Protein AF-A0A4R9AFK0-F1 (afdb_monomer_lite)

Organism: NCBI:txid1259198

pLDDT: mean 75.79, std 21.69, range [31.47, 98.5]

Sequence (244 aa):
MTPDTAAAILNISTSSPRTEIDKAFRLRSRMSHPDRFAGAPAADIRAATAEFVRVTEARNVLHSHLLAPEPRPPQPQPMSFEDFVRVRDAQAWSVNPRTTPQARADSTPPESGISGGWVALILIIIVLIVVGVGVSQSTTTEQDNAGNATSNVDIYDSVLQEDLDEAATARLCSAENGCWSWTLTSETDCQAAEVTVEFSETLDGDPVSSHSQVVTLVADLPVEFVDPGNGESAEWAAITAIVC

Structure (mmCIF, N/CA/C/O backbone):
data_AF-A0A4R9AFK0-F1
#
_entry.id   AF-A0A4R9AFK0-F1
#
loop_
_atom_site.group_PDB
_atom_site.id
_atom_site.type_symbol
_atom_site.label_atom_id
_atom_site.label_alt_id
_atom_site.label_comp_id
_atom_site.label_asym_id
_atom_site.label_entity_id
_atom_site.label_seq_id
_atom_site.pdbx_PDB_ins_code
_atom_site.Cartn_x
_atom_site.Cartn_y
_atom_site.Cartn_z
_atom_site.occupancy
_atom_site.B_iso_or_equiv
_atom_site.auth_seq_id
_atom_site.auth_comp_id
_atom_site.auth_asym_id
_atom_site.auth_atom_id
_atom_site.pdbx_PDB_model_num
ATOM 1 N N . MET A 1 1 ? 4.897 -17.746 8.627 1.00 96.44 1 MET A N 1
ATOM 2 C CA . MET A 1 1 ? 5.862 -17.106 9.552 1.00 96.44 1 MET A CA 1
ATOM 3 C C . MET A 1 1 ? 5.155 -16.812 10.877 1.00 96.44 1 MET A C 1
ATOM 5 O O . MET A 1 1 ? 3.993 -16.436 10.823 1.00 96.44 1 MET A O 1
ATOM 9 N N . THR A 1 2 ? 5.783 -17.035 12.041 1.00 97.56 2 THR A N 1
ATOM 10 C CA . THR A 1 2 ? 5.188 -16.718 13.367 1.00 97.56 2 THR A CA 1
ATOM 11 C C . THR A 1 2 ? 5.500 -15.275 13.795 1.00 97.56 2 THR A C 1
ATOM 13 O O . THR A 1 2 ? 6.480 -14.727 13.283 1.00 97.56 2 THR A O 1
ATOM 16 N N . PRO A 1 3 ? 4.749 -14.664 14.739 1.00 97.75 3 PRO A N 1
ATOM 17 C CA . PRO A 1 3 ? 5.051 -13.320 15.244 1.00 97.75 3 PRO A CA 1
ATOM 18 C C . PRO A 1 3 ? 6.474 -13.181 15.797 1.00 97.75 3 PRO A C 1
ATOM 20 O O . PRO A 1 3 ? 7.166 -12.241 15.427 1.00 97.75 3 PRO A O 1
ATOM 23 N N . ASP A 1 4 ? 6.959 -14.148 16.584 1.00 98.12 4 ASP A N 1
ATOM 24 C CA . ASP A 1 4 ? 8.336 -14.125 17.110 1.00 98.12 4 ASP A CA 1
ATOM 25 C C . ASP A 1 4 ? 9.385 -14.138 15.990 1.00 98.12 4 ASP A C 1
ATOM 27 O O . ASP A 1 4 ? 10.368 -13.397 16.023 1.00 98.12 4 ASP A O 1
ATOM 31 N N . THR A 1 5 ? 9.153 -14.949 14.952 1.00 98.50 5 THR A N 1
ATOM 32 C CA . THR A 1 5 ? 10.044 -15.007 13.784 1.00 98.50 5 THR A CA 1
ATOM 33 C C . THR A 1 5 ? 10.019 -13.685 13.017 1.00 98.50 5 THR A C 1
ATOM 35 O O . THR A 1 5 ? 11.067 -13.189 12.609 1.00 98.50 5 THR A O 1
ATOM 38 N N . ALA A 1 6 ? 8.836 -13.094 12.841 1.00 98.38 6 ALA A N 1
ATOM 39 C CA . ALA A 1 6 ? 8.6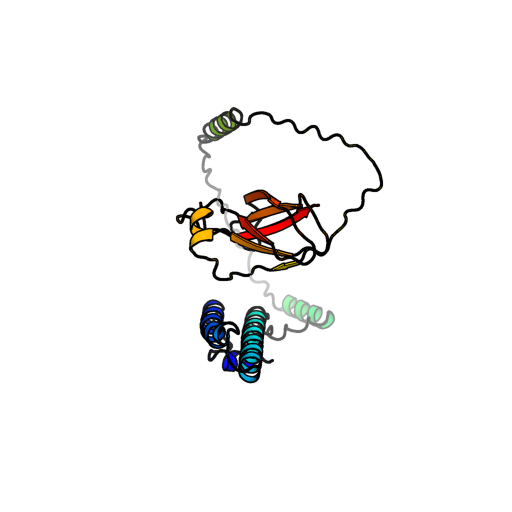66 -11.805 12.181 1.00 98.38 6 ALA A CA 1
ATOM 40 C C . ALA A 1 6 ? 9.350 -10.664 12.956 1.00 98.38 6 ALA A C 1
ATOM 42 O O . ALA A 1 6 ? 10.060 -9.852 12.363 1.00 98.38 6 ALA A O 1
ATOM 43 N N . ALA A 1 7 ? 9.214 -10.645 14.283 1.00 98.25 7 ALA A N 1
ATOM 44 C CA . ALA A 1 7 ? 9.871 -9.682 15.161 1.00 98.25 7 ALA A CA 1
ATOM 45 C C . ALA A 1 7 ? 11.402 -9.800 15.091 1.00 98.25 7 ALA A C 1
ATOM 47 O O . ALA A 1 7 ? 12.091 -8.790 14.950 1.00 98.25 7 ALA A O 1
ATOM 48 N N . ALA A 1 8 ? 11.943 -11.024 15.055 1.00 98.38 8 ALA A N 1
ATOM 49 C CA . ALA A 1 8 ? 13.371 -11.254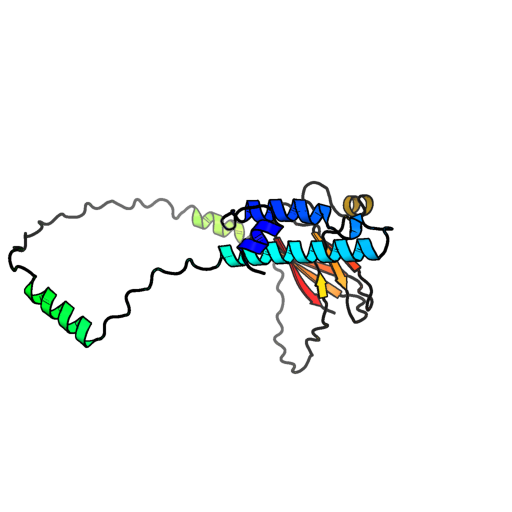 14.828 1.00 98.38 8 ALA A CA 1
ATOM 50 C C . ALA A 1 8 ? 13.834 -10.773 13.435 1.00 98.38 8 ALA A C 1
ATOM 52 O O . ALA A 1 8 ? 14.911 -10.186 13.307 1.00 98.38 8 ALA A O 1
ATOM 53 N N . ILE A 1 9 ? 13.011 -10.954 12.393 1.00 98.38 9 ILE A N 1
ATOM 54 C CA . ILE A 1 9 ? 13.268 -10.427 11.040 1.00 98.38 9 ILE A CA 1
ATOM 55 C C . ILE A 1 9 ? 13.202 -8.899 10.998 1.00 98.38 9 ILE A C 1
ATOM 57 O O . ILE A 1 9 ? 13.853 -8.312 10.151 1.00 98.38 9 ILE A O 1
ATOM 61 N N . LEU A 1 10 ? 12.484 -8.208 11.877 1.00 98.00 10 LEU A N 1
ATOM 62 C CA . LEU A 1 10 ? 12.524 -6.739 11.929 1.00 98.00 10 LEU A CA 1
ATOM 63 C C . LEU A 1 10 ? 13.450 -6.193 13.026 1.00 98.00 10 LEU A C 1
ATOM 65 O O . LEU A 1 10 ? 13.697 -4.992 13.060 1.00 98.00 10 LEU A O 1
ATOM 69 N N . ASN A 1 11 ? 14.040 -7.072 13.842 1.00 98.12 11 ASN A N 1
ATOM 70 C CA . ASN A 1 11 ? 14.862 -6.740 15.007 1.00 98.12 11 ASN A CA 1
ATOM 71 C C . ASN A 1 11 ? 14.137 -5.813 16.004 1.00 98.12 11 ASN A C 1
ATOM 73 O O . ASN A 1 11 ? 14.685 -4.802 16.441 1.00 98.12 11 ASN A O 1
ATOM 77 N N . ILE A 1 12 ? 12.892 -6.165 16.331 1.00 98.25 12 ILE A N 1
ATOM 78 C CA . ILE A 1 12 ? 12.011 -5.449 17.270 1.00 98.25 12 ILE A CA 1
ATOM 79 C C . ILE A 1 12 ? 11.294 -6.438 18.204 1.00 98.25 12 ILE A C 1
ATOM 81 O O . ILE A 1 12 ? 11.478 -7.649 18.081 1.00 98.25 12 ILE A O 1
ATOM 85 N N . SER A 1 13 ? 10.481 -5.938 19.140 1.00 97.88 13 SER A N 1
ATOM 86 C CA . SER A 1 13 ? 9.624 -6.777 19.992 1.00 97.88 13 SER A CA 1
ATOM 87 C C . SER A 1 13 ? 8.359 -7.220 19.244 1.00 97.88 13 SER A C 1
ATOM 89 O O . SER A 1 13 ? 7.838 -6.483 18.408 1.00 97.88 13 SER A O 1
ATOM 91 N N . THR A 1 14 ? 7.797 -8.384 19.587 1.00 97.19 14 THR A N 1
ATOM 92 C CA . THR A 1 14 ? 6.461 -8.808 19.110 1.00 97.19 14 THR A CA 1
ATOM 93 C C . THR A 1 14 ? 5.341 -7.891 19.592 1.00 97.19 14 THR A C 1
ATOM 95 O O . THR A 1 14 ? 4.309 -7.786 18.937 1.00 97.19 14 THR A O 1
ATOM 98 N N . SER A 1 15 ? 5.565 -7.199 20.711 1.00 95.44 15 SER A N 1
ATOM 99 C CA . SER A 1 15 ? 4.650 -6.222 21.303 1.00 95.44 15 SER A CA 1
ATOM 100 C C . SER A 1 15 ? 4.948 -4.774 20.888 1.00 95.44 15 SER A C 1
ATOM 102 O O . SER A 1 15 ? 4.428 -3.847 21.510 1.00 95.44 15 SER A O 1
ATOM 104 N N . SER A 1 16 ? 5.848 -4.553 19.923 1.00 97.12 16 SER A N 1
ATOM 105 C CA . SER A 1 16 ? 6.181 -3.204 19.453 1.00 97.12 16 SER A CA 1
ATOM 106 C C . SER A 1 16 ? 4.958 -2.531 18.811 1.00 97.12 16 SER A C 1
ATOM 108 O O . SER A 1 16 ? 4.193 -3.192 18.104 1.00 97.12 16 SER A O 1
ATOM 110 N N . PRO A 1 17 ? 4.751 -1.217 19.021 1.00 96.38 17 PRO A N 1
ATOM 111 C CA . PRO A 1 17 ? 3.640 -0.500 18.409 1.00 96.38 17 PRO A CA 1
ATOM 112 C C . PRO A 1 17 ? 3.780 -0.456 16.882 1.00 96.38 17 PRO A C 1
ATOM 114 O O . PRO A 1 17 ? 4.885 -0.498 16.338 1.00 96.38 17 PRO A O 1
ATOM 117 N N . ARG A 1 18 ? 2.650 -0.278 16.185 1.00 95.56 18 ARG A N 1
ATOM 118 C CA . ARG A 1 18 ? 2.581 -0.204 14.712 1.00 95.56 18 ARG A CA 1
ATOM 119 C C . ARG A 1 18 ? 3.592 0.775 14.106 1.00 95.56 18 ARG A C 1
ATOM 121 O O . ARG A 1 18 ? 4.269 0.442 13.143 1.00 95.56 18 ARG A O 1
ATOM 128 N N . THR A 1 19 ? 3.765 1.945 14.717 1.00 94.94 19 THR A N 1
ATOM 129 C CA . THR A 1 19 ? 4.721 2.964 14.255 1.00 94.94 19 THR A CA 1
ATOM 130 C C . THR A 1 19 ? 6.180 2.495 14.306 1.00 94.94 19 THR A C 1
ATOM 132 O O . THR A 1 19 ? 6.973 2.858 13.436 1.00 94.94 19 THR A O 1
ATOM 135 N N . GLU A 1 20 ? 6.551 1.675 15.293 1.00 96.44 20 GLU A N 1
ATOM 136 C CA . GLU A 1 20 ? 7.890 1.087 15.392 1.00 96.44 20 GLU A CA 1
ATOM 137 C C . GLU A 1 20 ? 8.083 -0.031 14.359 1.00 96.44 20 GLU A C 1
ATOM 139 O O . GLU A 1 20 ? 9.134 -0.082 13.716 1.00 96.44 20 GLU A O 1
ATOM 144 N N . ILE A 1 21 ? 7.051 -0.855 14.131 1.00 97.62 21 ILE A N 1
ATOM 145 C CA . ILE A 1 21 ? 7.042 -1.877 13.071 1.00 97.62 21 ILE A CA 1
ATOM 146 C C . ILE A 1 21 ? 7.259 -1.224 11.701 1.00 97.62 21 ILE A C 1
ATOM 148 O O . ILE A 1 21 ? 8.162 -1.626 10.965 1.00 97.62 21 ILE A O 1
ATOM 152 N N . ASP A 1 22 ? 6.500 -0.173 11.383 1.00 95.88 22 ASP A N 1
ATOM 153 C CA . ASP A 1 22 ? 6.612 0.549 10.113 1.00 95.88 22 ASP A CA 1
ATOM 154 C C . ASP A 1 22 ? 7.991 1.202 9.944 1.00 95.88 22 ASP A C 1
ATOM 156 O O . ASP A 1 22 ? 8.583 1.159 8.862 1.00 95.88 22 ASP A O 1
ATOM 160 N N . LYS A 1 23 ? 8.549 1.778 11.015 1.00 95.44 23 LYS A N 1
ATOM 161 C CA . LYS A 1 23 ? 9.896 2.365 10.999 1.00 95.44 23 LYS A CA 1
ATOM 162 C C . LYS A 1 23 ? 10.971 1.309 10.723 1.00 95.44 23 LYS A C 1
ATOM 164 O O . LYS A 1 23 ? 11.847 1.541 9.885 1.00 95.44 23 LYS A O 1
ATOM 169 N N . ALA A 1 24 ? 10.910 0.164 11.403 1.00 97.81 24 ALA A N 1
ATOM 170 C CA . ALA A 1 24 ? 11.847 -0.941 11.209 1.00 97.81 24 ALA A CA 1
ATOM 171 C C . ALA A 1 24 ? 11.734 -1.533 9.795 1.00 97.81 24 ALA A C 1
ATOM 173 O O . ALA A 1 24 ? 12.750 -1.745 9.126 1.00 97.81 24 ALA A O 1
ATOM 174 N N . PHE A 1 25 ? 10.504 -1.710 9.305 1.00 98.25 25 PHE A N 1
ATOM 175 C CA . PHE A 1 25 ? 10.225 -2.141 7.939 1.00 98.25 25 PHE A CA 1
ATOM 176 C C . PHE A 1 25 ? 10.846 -1.194 6.908 1.00 98.25 25 PHE A C 1
ATOM 178 O O . PHE A 1 25 ? 11.570 -1.663 6.033 1.00 98.25 25 PHE A O 1
ATOM 185 N N . ARG A 1 26 ? 10.639 0.128 7.015 1.00 97.19 26 ARG A N 1
ATOM 186 C CA . ARG A 1 26 ? 11.216 1.108 6.072 1.00 97.19 26 ARG A CA 1
ATOM 187 C C . ARG A 1 26 ? 12.740 1.046 6.041 1.00 97.19 26 ARG A C 1
ATOM 189 O O . ARG A 1 26 ? 13.329 1.057 4.963 1.00 97.19 26 ARG A O 1
ATOM 196 N N . LEU A 1 27 ? 13.385 0.959 7.207 1.00 95.19 27 LEU A N 1
ATOM 197 C CA . LEU A 1 27 ? 14.844 0.857 7.292 1.00 95.19 27 LEU A CA 1
ATOM 198 C C . LEU A 1 27 ? 15.353 -0.399 6.574 1.00 95.19 27 LEU A C 1
ATOM 200 O O . LEU A 1 27 ? 16.302 -0.323 5.796 1.00 95.19 27 LEU A O 1
ATOM 204 N N . ARG A 1 28 ? 14.714 -1.547 6.819 1.00 97.12 28 ARG A N 1
ATOM 205 C CA . ARG A 1 28 ? 15.156 -2.834 6.277 1.00 97.12 28 ARG A CA 1
ATOM 206 C C . ARG A 1 28 ? 14.830 -2.990 4.794 1.00 97.12 28 ARG A C 1
ATOM 208 O O . ARG A 1 28 ? 15.698 -3.411 4.038 1.00 97.12 28 ARG A O 1
ATOM 215 N N . SER A 1 29 ? 13.658 -2.528 4.373 1.00 96.00 29 SER A N 1
ATOM 216 C CA . SER A 1 29 ? 13.229 -2.485 2.970 1.00 96.00 29 SER A CA 1
ATOM 217 C C . SER A 1 29 ? 14.167 -1.641 2.120 1.00 96.00 29 SER A C 1
ATOM 219 O O . SER A 1 29 ? 14.573 -2.065 1.047 1.00 96.00 29 SER A O 1
ATOM 221 N N . ARG A 1 30 ? 14.622 -0.492 2.638 1.00 94.62 30 ARG A N 1
ATOM 222 C CA . ARG A 1 30 ? 15.648 0.314 1.967 1.00 94.62 30 ARG A CA 1
ATOM 223 C C . ARG A 1 30 ? 16.968 -0.419 1.796 1.00 94.62 30 ARG A C 1
ATOM 225 O O . ARG A 1 30 ? 17.728 -0.014 0.936 1.00 94.62 30 ARG A O 1
ATOM 232 N N . MET A 1 31 ? 17.307 -1.420 2.608 1.00 92.25 31 MET A N 1
ATOM 233 C CA . MET A 1 31 ? 18.555 -2.182 2.456 1.00 92.25 31 MET A CA 1
ATOM 234 C C . MET A 1 31 ? 18.404 -3.367 1.499 1.00 92.25 31 MET A C 1
ATOM 236 O O . MET A 1 31 ? 19.375 -3.721 0.838 1.00 92.25 31 MET A O 1
ATOM 240 N N . SER A 1 32 ? 17.212 -3.961 1.421 1.00 95.50 32 SER A N 1
ATOM 241 C CA . SER A 1 32 ? 16.918 -5.116 0.566 1.00 95.50 32 SER A CA 1
ATOM 242 C C . SER A 1 32 ? 16.209 -4.771 -0.748 1.00 95.50 32 SER A C 1
ATOM 244 O O . SER A 1 32 ? 15.920 -5.684 -1.514 1.00 95.50 32 SER A O 1
ATOM 246 N N . HIS A 1 33 ? 15.931 -3.492 -1.025 1.00 94.62 33 HIS A N 1
ATOM 247 C CA . HIS A 1 33 ? 15.230 -3.075 -2.242 1.00 94.62 33 HIS A CA 1
ATOM 248 C C . HIS A 1 33 ? 15.961 -3.564 -3.507 1.00 94.62 33 HIS A C 1
ATOM 250 O O . HIS A 1 33 ? 17.156 -3.273 -3.628 1.00 94.62 33 HIS A O 1
ATOM 256 N N . PRO A 1 34 ? 15.287 -4.256 -4.449 1.00 90.00 34 PRO A N 1
ATOM 257 C CA . PRO A 1 34 ? 15.915 -4.778 -5.665 1.00 90.00 34 PRO A CA 1
ATOM 258 C C . PRO A 1 34 ? 16.669 -3.719 -6.479 1.00 90.00 34 PRO A C 1
ATOM 260 O O . PRO A 1 34 ? 17.765 -3.998 -6.960 1.00 90.00 34 PRO A O 1
ATOM 263 N N . ASP A 1 35 ? 16.159 -2.489 -6.544 1.00 93.06 35 ASP A N 1
ATOM 264 C CA . ASP A 1 35 ? 16.779 -1.402 -7.323 1.00 93.06 35 ASP A CA 1
ATOM 265 C C . ASP A 1 35 ? 18.172 -1.016 -6.837 1.00 93.06 35 ASP A C 1
ATOM 267 O O . ASP A 1 35 ? 19.025 -0.600 -7.619 1.00 93.06 35 ASP A O 1
ATOM 271 N N . ARG A 1 36 ? 18.471 -1.226 -5.551 1.00 95.75 36 ARG A N 1
ATOM 272 C CA . ARG A 1 36 ? 19.832 -1.013 -5.035 1.00 95.75 36 ARG A CA 1
ATOM 273 C C . ARG A 1 36 ? 20.848 -1.995 -5.603 1.00 95.75 36 ARG A C 1
ATOM 275 O O . ARG A 1 36 ? 22.048 -1.773 -5.464 1.00 95.75 36 ARG A O 1
ATOM 282 N N . PHE A 1 37 ? 20.366 -3.074 -6.204 1.00 94.75 37 PHE A N 1
ATOM 283 C CA . PHE A 1 37 ? 21.150 -4.110 -6.852 1.00 94.75 37 PHE A CA 1
ATOM 284 C C . PHE A 1 37 ? 21.058 -4.002 -8.383 1.00 94.75 37 PHE A C 1
ATOM 286 O O . PHE A 1 37 ? 21.411 -4.951 -9.083 1.00 94.75 37 PHE A O 1
ATOM 293 N N . ALA A 1 38 ? 20.625 -2.857 -8.928 1.00 92.56 38 ALA A N 1
ATOM 294 C CA . ALA A 1 38 ? 20.678 -2.600 -10.362 1.00 92.56 38 ALA A CA 1
ATOM 295 C C . ALA A 1 38 ? 22.117 -2.767 -10.889 1.00 92.56 38 ALA A C 1
ATOM 297 O O . ALA A 1 38 ? 23.068 -2.176 -10.377 1.00 92.56 38 ALA A O 1
ATOM 298 N N . GLY A 1 39 ? 22.289 -3.623 -11.900 1.00 94.38 39 GLY A N 1
ATOM 299 C CA . GLY A 1 39 ? 23.601 -3.966 -12.464 1.00 94.38 39 GLY A CA 1
ATOM 300 C C . GLY A 1 39 ? 24.423 -4.978 -11.653 1.00 94.38 39 GLY A C 1
ATOM 301 O O . GLY A 1 39 ? 25.515 -5.351 -12.084 1.00 94.38 39 GLY A O 1
ATOM 302 N N . ALA A 1 40 ? 23.919 -5.459 -10.513 1.00 96.69 40 ALA A N 1
ATOM 303 C CA . ALA A 1 40 ? 24.544 -6.542 -9.762 1.00 96.69 40 ALA A CA 1
ATOM 304 C C . ALA A 1 40 ? 24.362 -7.904 -10.469 1.00 96.69 40 ALA A C 1
ATOM 306 O O . ALA A 1 40 ? 23.493 -8.063 -11.334 1.00 96.69 40 ALA A O 1
ATOM 307 N N . PRO A 1 41 ? 25.151 -8.930 -10.101 1.00 98.00 41 PRO A N 1
ATOM 308 C CA . PRO A 1 41 ? 24.912 -10.297 -10.544 1.00 98.00 41 PRO A CA 1
ATOM 309 C C . PRO A 1 41 ? 23.475 -10.759 -10.261 1.00 98.00 41 PRO A C 1
ATOM 311 O O . PRO A 1 41 ? 22.919 -10.507 -9.194 1.00 98.00 41 PRO A O 1
ATOM 314 N N . ALA A 1 42 ? 22.891 -11.542 -11.173 1.00 94.44 42 ALA A N 1
ATOM 315 C CA . ALA A 1 42 ? 21.519 -12.045 -11.030 1.00 94.44 42 ALA A CA 1
ATOM 316 C C . ALA A 1 42 ? 21.284 -12.850 -9.735 1.00 94.44 42 ALA A C 1
ATOM 318 O O . ALA A 1 42 ? 20.165 -12.917 -9.231 1.00 94.44 42 ALA A O 1
ATOM 319 N N . ALA A 1 43 ? 22.330 -13.478 -9.187 1.00 95.94 43 ALA A N 1
ATOM 320 C CA . ALA A 1 43 ? 22.251 -14.153 -7.896 1.00 95.94 43 ALA A CA 1
ATOM 321 C C . ALA A 1 43 ? 21.954 -13.174 -6.746 1.00 95.94 43 ALA A C 1
ATOM 323 O O . ALA A 1 43 ? 21.117 -13.487 -5.900 1.00 95.94 43 ALA A O 1
ATOM 324 N N . ASP A 1 44 ? 22.566 -11.991 -6.768 1.00 94.81 44 ASP A N 1
ATOM 325 C CA . ASP A 1 44 ? 22.415 -10.970 -5.732 1.00 94.81 44 ASP A CA 1
ATOM 326 C C . ASP A 1 44 ? 21.047 -10.293 -5.829 1.00 94.81 44 ASP A C 1
ATOM 328 O O . ASP A 1 44 ? 20.372 -10.137 -4.816 1.00 94.81 44 ASP A O 1
ATOM 332 N N . ILE A 1 45 ? 20.576 -10.006 -7.049 1.00 94.50 45 ILE A N 1
ATOM 333 C CA . ILE A 1 45 ? 19.223 -9.470 -7.285 1.00 94.50 45 ILE A CA 1
ATOM 334 C C . ILE A 1 45 ? 18.159 -10.434 -6.741 1.00 94.50 45 ILE A C 1
ATOM 336 O O . ILE A 1 45 ? 17.239 -10.021 -6.031 1.00 94.50 45 ILE A O 1
ATOM 340 N N . ARG A 1 46 ? 18.295 -11.741 -7.015 1.00 95.31 46 ARG A N 1
ATOM 341 C CA . ARG A 1 46 ? 17.377 -12.758 -6.475 1.00 95.31 46 ARG A CA 1
ATOM 342 C C . ARG A 1 46 ? 17.432 -12.833 -4.951 1.00 95.31 46 ARG A C 1
ATOM 344 O O . ARG A 1 46 ? 16.385 -12.959 -4.321 1.00 95.31 46 ARG A O 1
ATOM 351 N N . ALA A 1 47 ? 18.624 -12.754 -4.361 1.00 96.19 47 ALA A N 1
ATOM 352 C CA . ALA A 1 47 ? 18.787 -12.770 -2.910 1.00 96.19 47 ALA A CA 1
ATOM 353 C C . ALA A 1 47 ? 18.159 -11.530 -2.249 1.00 96.19 47 ALA A C 1
ATOM 355 O O . ALA A 1 47 ? 17.446 -11.666 -1.255 1.00 96.19 47 ALA A O 1
ATOM 356 N N . ALA A 1 48 ? 18.360 -10.343 -2.826 1.00 94.88 48 ALA A N 1
ATOM 357 C CA . ALA A 1 48 ? 17.756 -9.095 -2.367 1.00 94.88 48 ALA A CA 1
ATOM 358 C C . ALA A 1 48 ? 16.226 -9.143 -2.449 1.00 94.88 48 ALA A C 1
ATOM 360 O O . ALA A 1 48 ? 15.545 -8.869 -1.463 1.00 94.88 48 ALA A O 1
ATOM 361 N N . THR A 1 49 ? 15.693 -9.604 -3.584 1.00 94.62 49 THR A N 1
ATOM 362 C CA . THR A 1 49 ? 14.249 -9.788 -3.790 1.00 94.62 49 THR A CA 1
ATOM 363 C C . THR A 1 49 ? 13.657 -10.737 -2.746 1.00 94.62 49 THR A C 1
ATOM 365 O O . THR A 1 49 ? 12.648 -10.418 -2.119 1.00 94.62 49 THR A O 1
ATOM 368 N N . ALA A 1 50 ? 14.308 -11.878 -2.493 1.00 96.88 50 ALA A N 1
ATOM 369 C CA . ALA A 1 50 ? 13.866 -12.824 -1.471 1.00 96.88 50 ALA A CA 1
ATOM 370 C C . ALA A 1 50 ? 13.874 -12.209 -0.058 1.00 96.88 50 ALA A C 1
ATOM 372 O O . ALA A 1 50 ? 12.941 -12.435 0.716 1.00 96.88 50 ALA A O 1
ATOM 373 N N . GLU A 1 51 ? 14.884 -11.399 0.284 1.00 97.75 51 GLU A N 1
ATOM 374 C CA . GLU A 1 51 ? 14.923 -10.696 1.573 1.00 97.75 51 GLU A CA 1
ATOM 375 C C . GLU A 1 51 ? 13.834 -9.620 1.671 1.00 97.75 51 GLU A C 1
ATOM 377 O O . GLU A 1 51 ? 13.204 -9.489 2.719 1.00 97.75 51 GLU A O 1
ATOM 382 N N . PHE A 1 52 ? 13.567 -8.874 0.598 1.00 97.38 52 PHE A N 1
ATOM 383 C CA . PHE A 1 52 ? 12.500 -7.875 0.558 1.00 97.38 52 PHE A CA 1
ATOM 384 C C . PHE A 1 52 ? 11.115 -8.498 0.779 1.00 97.38 52 PHE A C 1
ATOM 386 O O . PHE A 1 52 ? 10.343 -8.013 1.614 1.00 97.38 52 PHE A O 1
ATOM 393 N N . VAL A 1 53 ? 10.826 -9.622 0.114 1.00 97.44 53 VAL A N 1
ATOM 394 C CA . VAL A 1 53 ? 9.592 -10.394 0.336 1.00 97.44 53 VAL A CA 1
ATOM 395 C C . VAL A 1 53 ? 9.502 -10.845 1.793 1.00 97.44 53 VAL A C 1
ATOM 397 O O . VAL A 1 53 ? 8.494 -10.596 2.454 1.00 97.44 53 VAL A O 1
ATOM 400 N N . ARG A 1 54 ? 10.583 -11.413 2.344 1.00 97.94 54 ARG A N 1
ATOM 401 C CA . ARG A 1 54 ? 10.627 -11.871 3.741 1.00 97.94 54 ARG A CA 1
ATOM 402 C C . ARG A 1 54 ? 10.357 -10.740 4.745 1.00 97.94 54 ARG A C 1
ATOM 404 O O . ARG A 1 54 ? 9.650 -10.944 5.730 1.00 97.94 54 ARG A O 1
ATOM 411 N N . VAL A 1 55 ? 10.908 -9.551 4.508 1.00 98.25 55 VAL A N 1
ATOM 412 C CA . VAL A 1 55 ? 10.703 -8.352 5.342 1.00 98.25 55 VAL A CA 1
ATOM 413 C C . VAL A 1 55 ? 9.261 -7.836 5.245 1.00 98.25 55 VAL A C 1
ATOM 415 O O . VAL A 1 55 ? 8.680 -7.436 6.256 1.00 98.25 55 VAL A O 1
ATOM 418 N N . THR A 1 56 ? 8.656 -7.902 4.058 1.00 98.25 56 THR A N 1
ATOM 419 C CA . THR A 1 56 ? 7.247 -7.538 3.828 1.00 98.25 56 THR A CA 1
ATOM 420 C C . THR A 1 56 ? 6.296 -8.499 4.544 1.00 98.25 56 THR A C 1
ATOM 422 O O . THR A 1 56 ? 5.395 -8.058 5.261 1.00 98.25 56 THR A O 1
ATOM 425 N N . GLU A 1 57 ? 6.525 -9.811 4.432 1.00 98.25 57 GLU A N 1
ATOM 426 C CA . GLU A 1 57 ? 5.754 -10.823 5.164 1.00 98.25 57 GLU A CA 1
ATOM 427 C C . GLU A 1 57 ? 5.841 -10.616 6.681 1.00 98.25 57 GLU A C 1
ATOM 429 O O . GLU A 1 57 ? 4.822 -10.685 7.372 1.00 98.25 57 GLU A O 1
ATOM 434 N N . ALA A 1 58 ? 7.034 -10.305 7.201 1.00 98.38 58 ALA A N 1
ATOM 435 C CA . ALA A 1 58 ? 7.232 -10.039 8.622 1.00 98.38 58 ALA A CA 1
ATOM 436 C C . ALA A 1 58 ? 6.384 -8.855 9.118 1.00 98.38 58 ALA A C 1
ATOM 438 O O . ALA A 1 58 ? 5.705 -8.971 10.141 1.00 98.38 58 ALA A O 1
ATOM 439 N N . ARG A 1 59 ? 6.349 -7.742 8.370 1.00 98.38 59 ARG A N 1
ATOM 440 C CA . ARG A 1 59 ? 5.483 -6.591 8.684 1.00 98.38 59 ARG A CA 1
ATOM 441 C C . ARG A 1 59 ? 4.011 -7.005 8.748 1.00 98.38 59 ARG A C 1
ATOM 443 O O . ARG A 1 59 ? 3.324 -6.697 9.719 1.00 98.38 59 ARG A O 1
ATOM 450 N N . ASN A 1 60 ? 3.538 -7.731 7.735 1.00 97.62 60 ASN A N 1
ATOM 451 C CA . ASN A 1 60 ? 2.133 -8.128 7.630 1.00 97.62 60 ASN A CA 1
ATOM 452 C C . ASN A 1 60 ? 1.709 -9.062 8.779 1.00 97.62 60 ASN A C 1
ATOM 454 O O . ASN A 1 60 ? 0.622 -8.895 9.340 1.00 97.62 60 ASN A O 1
ATOM 458 N N . VAL A 1 61 ? 2.576 -10.000 9.183 1.00 98.00 61 VAL A N 1
ATOM 459 C CA . VAL A 1 61 ? 2.335 -10.879 10.341 1.00 98.00 61 VAL A CA 1
ATOM 460 C C . VAL A 1 61 ? 2.215 -10.073 11.632 1.00 98.00 61 VAL A C 1
ATOM 462 O O . VAL A 1 61 ? 1.293 -10.315 12.408 1.00 98.00 61 VAL A O 1
ATOM 465 N N . LEU A 1 62 ? 3.103 -9.102 11.865 1.00 97.75 62 LEU A N 1
ATOM 466 C CA . LEU A 1 62 ? 3.063 -8.291 13.085 1.00 97.75 62 LEU A CA 1
ATOM 467 C C . LEU A 1 62 ? 1.852 -7.352 13.120 1.00 97.75 62 LEU A C 1
ATOM 469 O O . LEU A 1 62 ? 1.215 -7.232 14.160 1.00 97.75 62 LEU A O 1
ATOM 473 N N . HIS A 1 63 ? 1.465 -6.752 11.991 1.00 96.75 63 HIS A N 1
ATOM 474 C CA . HIS A 1 63 ? 0.232 -5.957 11.916 1.00 96.75 63 HIS A CA 1
ATOM 475 C C . HIS A 1 63 ? -1.004 -6.805 12.224 1.00 96.75 63 HIS A C 1
ATOM 477 O O . HIS A 1 63 ? -1.852 -6.400 13.014 1.00 96.75 63 HIS A O 1
ATOM 483 N N . SER A 1 64 ? -1.071 -8.012 11.659 1.00 94.81 64 SER A N 1
ATOM 484 C CA . SER A 1 64 ? -2.159 -8.954 11.938 1.00 94.81 64 SER A CA 1
ATOM 485 C C . SER A 1 64 ? -2.170 -9.386 13.408 1.00 94.81 64 SER A C 1
ATOM 487 O O . SER A 1 64 ? -3.236 -9.547 13.994 1.00 94.81 64 SER A O 1
ATOM 489 N N . HIS A 1 65 ? -0.994 -9.538 14.025 1.00 94.75 65 HIS A N 1
ATOM 490 C CA . HIS A 1 65 ? -0.865 -9.881 15.440 1.00 94.75 65 HIS A CA 1
ATOM 491 C C . HIS A 1 65 ? -1.361 -8.765 16.367 1.00 94.75 65 HIS A C 1
ATOM 493 O O . HIS A 1 65 ? -2.017 -9.065 17.357 1.00 94.75 65 HIS A O 1
ATOM 499 N N . LEU A 1 66 ? -1.120 -7.494 16.024 1.00 92.75 66 LEU A N 1
ATOM 500 C CA . LEU A 1 66 ? -1.640 -6.351 16.786 1.00 92.75 66 LEU A CA 1
ATOM 501 C C . LEU A 1 66 ? -3.169 -6.243 16.737 1.00 92.75 66 LEU A C 1
ATOM 503 O O . LEU A 1 66 ? -3.778 -5.741 17.678 1.00 92.75 66 LEU A O 1
ATOM 507 N N . LEU A 1 67 ? -3.781 -6.686 15.638 1.00 89.56 67 LEU A N 1
ATOM 508 C CA . LEU A 1 67 ? -5.236 -6.707 15.470 1.00 89.56 67 LEU A CA 1
ATOM 509 C C . LEU A 1 67 ? -5.882 -7.959 16.063 1.00 89.56 67 LEU A C 1
ATOM 511 O O . LEU A 1 67 ? -7.101 -7.986 16.245 1.00 89.56 67 LEU A O 1
ATOM 515 N N . ALA A 1 68 ? -5.095 -9.002 16.341 1.00 85.19 68 ALA A N 1
ATOM 516 C CA . ALA A 1 68 ? -5.616 -10.209 16.946 1.00 85.19 68 ALA A CA 1
ATOM 517 C C . ALA A 1 68 ? -6.173 -9.833 18.326 1.00 85.19 68 ALA A C 1
ATOM 519 O O . ALA A 1 68 ? -5.417 -9.339 19.166 1.00 85.19 68 ALA A O 1
ATOM 520 N N . PRO A 1 69 ? -7.481 -10.032 18.576 1.00 72.44 69 PRO A N 1
ATOM 521 C CA . PRO A 1 69 ? -8.025 -9.793 19.899 1.00 72.44 69 PRO A CA 1
ATOM 522 C C . PRO A 1 69 ? -7.206 -10.626 20.878 1.00 72.44 69 PRO A C 1
ATOM 524 O O . PRO A 1 69 ? -6.971 -11.812 20.611 1.00 72.44 69 PRO A O 1
ATOM 527 N N . GLU A 1 70 ? -6.757 -10.009 21.979 1.00 69.88 70 GLU A N 1
ATOM 528 C CA . GLU A 1 70 ? -6.083 -10.758 23.037 1.00 69.88 70 GLU A CA 1
ATOM 529 C C . GLU A 1 70 ? -6.890 -12.029 23.311 1.00 69.88 70 GLU A C 1
ATOM 531 O O . GLU A 1 70 ? -8.130 -11.967 23.280 1.00 69.88 70 GLU A O 1
ATOM 536 N N . PRO A 1 71 ? -6.226 -13.180 23.532 1.00 66.44 71 PRO A N 1
ATOM 537 C CA . PRO A 1 71 ? -6.920 -14.399 23.894 1.00 66.44 71 PRO A CA 1
ATOM 538 C C . PRO A 1 71 ? -7.812 -14.065 25.081 1.00 66.44 71 PRO A C 1
ATOM 540 O O . PRO A 1 71 ? -7.329 -13.859 26.195 1.00 66.44 71 PRO A O 1
ATOM 543 N N . ARG A 1 72 ? -9.118 -13.924 24.805 1.00 63.25 72 ARG A N 1
ATOM 544 C CA . ARG A 1 72 ? -10.082 -13.537 25.825 1.00 63.25 72 ARG A CA 1
ATOM 545 C C . ARG A 1 72 ? -9.870 -14.523 26.964 1.00 63.25 72 ARG A C 1
ATOM 547 O O . ARG A 1 72 ? -9.838 -15.728 26.680 1.00 63.25 72 ARG A O 1
ATOM 554 N N . PRO A 1 73 ? -9.709 -14.053 28.217 1.00 74.00 73 PRO A N 1
ATOM 555 C CA . PRO A 1 73 ? -9.704 -14.969 29.344 1.00 74.00 73 PRO A CA 1
ATOM 556 C C . PRO A 1 73 ? -10.915 -15.884 29.163 1.00 74.00 73 PRO A C 1
ATOM 558 O O . PRO A 1 73 ? -11.957 -15.377 28.722 1.00 74.00 73 PRO A O 1
ATOM 561 N N . PRO A 1 74 ? -10.761 -17.206 29.379 1.00 75.50 74 PRO A N 1
ATOM 562 C CA . PRO A 1 74 ? -11.798 -18.176 29.065 1.00 75.50 74 PRO A CA 1
ATOM 563 C C . PRO A 1 74 ? -13.101 -17.631 29.621 1.00 75.50 74 PRO A C 1
ATOM 565 O O . PRO A 1 74 ? -13.218 -17.444 30.836 1.00 75.50 74 PRO A O 1
ATOM 568 N N . GLN A 1 75 ? -14.025 -17.256 28.726 1.00 74.69 75 GLN A N 1
ATOM 569 C CA . GLN A 1 75 ? -15.296 -16.732 29.192 1.00 74.69 75 GLN A CA 1
ATOM 570 C C . GLN A 1 75 ? -15.872 -17.827 30.084 1.00 74.69 75 GLN A C 1
ATOM 572 O O . GLN A 1 75 ? -15.826 -18.996 29.676 1.00 74.69 75 GLN A O 1
ATOM 577 N N . PRO A 1 76 ? -16.322 -17.497 31.310 1.00 78.38 76 PRO A N 1
ATOM 578 C CA . PRO A 1 76 ? -16.982 -18.483 32.143 1.00 78.38 76 PRO A CA 1
ATOM 579 C C . PRO A 1 76 ? -18.053 -19.111 31.263 1.00 78.38 76 PRO A C 1
ATOM 581 O O . PRO A 1 76 ? -18.869 -18.388 30.685 1.00 78.38 76 PRO A O 1
ATOM 584 N N . GLN A 1 77 ? -17.951 -20.428 31.052 1.00 84.12 77 GLN A N 1
ATOM 585 C CA . GLN A 1 77 ? -18.896 -21.125 30.191 1.00 84.12 77 GLN A CA 1
ATOM 586 C C . GLN A 1 77 ? -20.294 -20.730 30.667 1.00 84.12 77 GLN A C 1
ATOM 588 O O . GLN A 1 77 ? -20.504 -20.693 31.887 1.00 84.12 77 GLN A O 1
ATOM 593 N N . PRO A 1 78 ? -21.211 -20.360 29.754 1.00 82.88 78 PRO A N 1
ATOM 594 C CA . PRO A 1 78 ? -22.559 -20.011 30.156 1.00 82.88 78 PRO A CA 1
ATOM 595 C C . PRO A 1 78 ? -23.071 -21.161 31.017 1.00 82.88 78 PRO A C 1
ATOM 597 O O . PRO A 1 78 ? -23.061 -22.315 30.586 1.00 82.88 78 PRO A O 1
ATOM 600 N N . MET A 1 79 ? -23.400 -20.851 32.273 1.00 86.81 79 MET A N 1
ATOM 601 C CA . MET A 1 79 ? -23.905 -21.851 33.207 1.00 86.81 79 MET A CA 1
ATOM 602 C C . MET A 1 79 ? -25.084 -22.559 32.539 1.00 86.81 79 MET A C 1
ATOM 604 O O . MET A 1 79 ? -25.859 -21.917 31.821 1.00 86.81 79 MET A O 1
ATOM 608 N N . SER A 1 80 ? -25.225 -23.870 32.755 1.00 92.38 80 SER A N 1
ATOM 609 C CA . SER A 1 80 ? -26.428 -24.563 32.296 1.00 92.38 80 SER A CA 1
ATOM 610 C C . SER A 1 80 ? -27.657 -23.854 32.866 1.00 92.38 80 SER A C 1
ATOM 612 O O . SER A 1 80 ? -27.595 -23.218 33.923 1.00 92.38 80 SER A O 1
ATOM 614 N N . PHE A 1 81 ? -28.787 -23.946 32.172 1.00 90.81 81 PHE A N 1
ATOM 615 C CA . PHE A 1 81 ? -30.012 -23.325 32.662 1.00 90.81 81 PHE A CA 1
ATOM 616 C C . PHE A 1 81 ? -30.377 -23.834 34.068 1.00 90.81 81 PHE A C 1
ATOM 618 O O . PHE A 1 81 ? -30.776 -23.035 34.912 1.00 90.81 81 PHE A O 1
ATOM 625 N N . GLU A 1 82 ? -30.156 -25.122 34.366 1.00 93.12 82 GLU A N 1
ATOM 626 C CA . GLU A 1 82 ? -30.331 -25.650 35.725 1.00 93.12 82 GLU A CA 1
ATOM 627 C C . GLU A 1 82 ? -29.389 -25.005 36.747 1.00 93.12 82 GLU A C 1
ATOM 629 O O . GLU A 1 82 ? -29.833 -24.631 37.834 1.00 93.12 82 GLU A O 1
ATOM 634 N N . ASP A 1 83 ? -28.108 -24.836 36.415 1.00 90.44 83 ASP A N 1
ATOM 635 C CA . ASP A 1 83 ? -27.142 -24.200 37.312 1.00 90.44 83 ASP A CA 1
ATOM 636 C C . ASP A 1 83 ? -27.485 -22.726 37.537 1.00 90.44 83 ASP A C 1
ATOM 638 O O . ASP A 1 83 ? -27.410 -22.239 38.667 1.00 90.44 83 ASP A O 1
ATOM 642 N N . PHE A 1 84 ? -27.938 -22.037 36.491 1.00 90.75 84 PHE A N 1
ATOM 643 C CA . PHE A 1 84 ? -28.421 -20.665 36.572 1.00 90.75 84 PHE A CA 1
ATOM 644 C C . PHE A 1 84 ? -29.643 -20.545 37.490 1.00 90.75 84 PHE A C 1
ATOM 646 O O . PHE A 1 84 ? -29.650 -19.704 38.391 1.00 90.75 84 PHE A O 1
ATOM 653 N N . VAL A 1 85 ? -30.659 -21.397 37.306 1.00 92.44 85 VAL A N 1
ATOM 654 C CA . VAL A 1 85 ? -31.856 -21.413 38.162 1.00 92.44 85 VAL A CA 1
ATOM 655 C C . VAL A 1 85 ? -31.461 -21.698 39.610 1.00 92.44 85 VAL A C 1
ATOM 657 O O . VAL A 1 85 ? -31.893 -20.980 40.508 1.00 92.44 85 VAL A O 1
ATOM 660 N N . ARG A 1 86 ? -30.562 -22.660 39.844 1.00 91.06 86 ARG A N 1
ATOM 661 C CA . ARG A 1 86 ? -30.076 -23.001 41.186 1.00 91.06 86 ARG A CA 1
ATOM 662 C C . ARG A 1 86 ? -29.345 -21.840 41.867 1.00 91.06 86 ARG A C 1
ATOM 664 O O . ARG A 1 86 ? -29.584 -21.589 43.046 1.00 91.06 86 ARG A O 1
ATOM 671 N N . VAL A 1 87 ? -28.473 -21.124 41.152 1.00 88.12 87 VAL A N 1
ATOM 672 C CA . VAL A 1 87 ? -27.753 -19.955 41.693 1.00 88.12 87 VAL A CA 1
ATOM 673 C C . VAL A 1 87 ? -28.713 -18.797 41.974 1.00 88.12 87 VAL A C 1
ATOM 675 O O . VAL A 1 87 ? -28.635 -18.186 43.041 1.00 88.12 87 VAL A O 1
ATOM 678 N N . ARG A 1 88 ? -29.650 -18.519 41.059 1.00 89.69 88 ARG A N 1
ATOM 679 C CA . ARG A 1 88 ? -30.666 -17.471 41.227 1.00 89.69 88 ARG A CA 1
ATOM 680 C C . ARG A 1 88 ? -31.566 -17.752 42.425 1.00 89.69 88 ARG A C 1
ATOM 682 O O . ARG A 1 88 ? -31.807 -16.859 43.235 1.00 89.69 88 ARG A O 1
ATOM 689 N N . ASP A 1 89 ? -32.041 -18.986 42.552 1.00 88.62 89 ASP A N 1
ATOM 690 C CA . ASP A 1 89 ? -32.912 -19.376 43.652 1.00 88.62 89 ASP A CA 1
ATOM 691 C C . ASP A 1 89 ? -32.141 -19.298 44.980 1.00 88.62 89 ASP A C 1
ATOM 693 O O . ASP A 1 89 ? -32.650 -18.719 45.932 1.00 88.62 89 ASP A O 1
ATOM 697 N N . ALA A 1 90 ? -30.877 -19.739 45.037 1.00 84.44 90 ALA A N 1
ATOM 698 C CA . ALA A 1 90 ? -30.023 -19.568 46.219 1.00 84.44 90 ALA A CA 1
ATOM 699 C C . ALA A 1 90 ? -29.804 -18.088 46.601 1.00 84.44 90 ALA A C 1
ATOM 701 O O . ALA A 1 90 ? -29.816 -17.747 47.786 1.00 84.44 90 ALA A O 1
ATOM 702 N N . GLN A 1 91 ? -29.653 -17.193 45.618 1.00 82.50 91 GLN A N 1
ATOM 703 C CA . GLN A 1 91 ? -29.555 -15.752 45.863 1.00 82.50 91 GLN A CA 1
ATOM 704 C C . GLN A 1 91 ? -30.865 -15.153 46.385 1.00 82.50 91 GLN A C 1
ATOM 706 O O . GLN A 1 91 ? -30.812 -14.292 47.266 1.00 82.50 91 GLN A O 1
ATOM 711 N N . ALA A 1 92 ? -32.023 -15.632 45.922 1.00 78.38 92 ALA A N 1
ATOM 712 C CA . ALA A 1 92 ? -33.330 -15.159 46.381 1.00 78.38 92 ALA A CA 1
ATOM 713 C C . ALA A 1 92 ? -33.543 -15.375 47.893 1.00 78.38 92 ALA A C 1
ATOM 715 O O . ALA A 1 92 ? -34.183 -14.553 48.544 1.00 78.38 92 ALA A O 1
ATOM 716 N N . TRP A 1 93 ? -32.939 -16.416 48.476 1.00 68.00 93 TRP A N 1
ATOM 717 C CA . TRP A 1 93 ? -32.972 -16.665 49.926 1.00 68.00 93 TRP A CA 1
ATOM 718 C C . TRP A 1 93 ? -31.951 -15.841 50.726 1.00 68.00 93 TRP A C 1
ATOM 720 O O . TRP A 1 93 ? -32.087 -15.710 51.941 1.00 68.00 93 TRP A O 1
ATOM 730 N N . SER A 1 94 ? -30.935 -15.272 50.069 1.00 67.94 94 SER A N 1
ATOM 731 C CA . SER A 1 94 ? -29.884 -14.465 50.713 1.00 67.94 94 SER A CA 1
ATOM 732 C C . SER A 1 94 ? -30.228 -12.974 50.839 1.00 67.94 94 SER A C 1
ATOM 734 O O . SER A 1 94 ? -29.519 -12.223 51.514 1.00 67.94 94 SER A O 1
ATOM 736 N N . VAL A 1 95 ? -31.341 -12.535 50.241 1.00 64.00 95 VAL A N 1
ATOM 737 C CA . VAL A 1 95 ? -31.857 -11.174 50.412 1.00 64.00 95 VAL A CA 1
ATOM 738 C C . VAL A 1 95 ? -32.493 -11.073 51.797 1.00 64.00 95 VAL A C 1
ATOM 740 O O . VAL A 1 95 ? -33.643 -11.442 52.010 1.00 64.00 95 VAL A O 1
ATOM 743 N N . ASN A 1 96 ? -31.725 -10.570 52.762 1.00 65.62 96 ASN A N 1
ATOM 744 C CA . ASN A 1 96 ? -32.227 -10.207 54.084 1.00 65.62 96 ASN A CA 1
ATOM 745 C C . ASN A 1 96 ? -33.370 -9.177 53.934 1.00 65.62 96 ASN A C 1
ATOM 747 O O . ASN A 1 96 ? -33.107 -8.063 53.469 1.00 65.62 96 ASN A O 1
ATOM 751 N N . PRO A 1 97 ? -34.611 -9.462 54.374 1.00 57.72 97 PRO A N 1
ATOM 752 C CA . PRO A 1 97 ? -35.689 -8.479 54.395 1.00 57.72 97 PRO A CA 1
ATOM 753 C C . PRO A 1 97 ? -35.494 -7.526 55.585 1.00 57.72 97 PRO A C 1
ATOM 755 O O . PRO A 1 97 ? -36.238 -7.544 56.562 1.00 57.72 97 PRO A O 1
ATOM 758 N N . ARG A 1 98 ? -34.441 -6.707 55.541 1.00 53.44 98 ARG A N 1
ATOM 759 C CA . ARG A 1 98 ? -34.239 -5.550 56.426 1.00 53.44 98 ARG A CA 1
ATOM 760 C C . ARG A 1 98 ? -33.592 -4.410 55.657 1.00 53.44 98 ARG A C 1
ATOM 762 O O . ARG A 1 98 ? -32.509 -3.942 55.981 1.00 53.44 98 ARG A O 1
ATOM 769 N N . THR A 1 99 ? -34.284 -3.943 54.637 1.00 57.31 99 THR A N 1
ATOM 770 C CA . THR A 1 99 ? -34.120 -2.571 54.164 1.00 57.31 99 THR A CA 1
ATOM 771 C C . THR A 1 99 ? -35.513 -1.976 54.105 1.00 57.31 99 THR A C 1
ATOM 773 O O . THR A 1 99 ? -36.284 -2.180 53.175 1.00 57.31 99 THR A O 1
ATOM 776 N N . THR A 1 100 ? -35.869 -1.320 55.205 1.00 60.47 100 THR A N 1
ATOM 777 C CA . THR A 1 100 ? -36.993 -0.393 55.303 1.00 60.47 100 THR A CA 1
ATOM 778 C C . THR A 1 100 ? -37.012 0.534 54.085 1.00 60.47 100 THR A C 1
ATOM 780 O O . THR A 1 100 ? -35.954 1.062 53.732 1.00 60.47 100 THR A O 1
ATOM 783 N N . PRO A 1 101 ? -38.179 0.794 53.472 1.00 52.53 101 PRO A N 1
ATOM 784 C CA . PRO A 1 101 ? -38.307 1.851 52.485 1.00 52.53 101 PRO A CA 1
ATOM 785 C C . PRO A 1 101 ? -38.116 3.181 53.215 1.00 52.53 101 PRO A C 1
ATOM 787 O O . PRO A 1 101 ? -39.020 3.691 53.875 1.00 52.53 101 PRO A O 1
ATOM 790 N N . GLN A 1 102 ? -36.905 3.728 53.160 1.00 56.47 102 GLN A N 1
ATOM 791 C CA . GLN A 1 102 ? -36.669 5.091 53.596 1.00 56.47 102 GLN A CA 1
ATOM 792 C C . GLN A 1 102 ? -37.290 5.987 52.527 1.00 56.47 102 GLN A C 1
ATOM 794 O O . GLN A 1 102 ? -36.743 6.141 51.436 1.00 56.47 102 GLN A O 1
ATOM 799 N N . ALA A 1 103 ? -38.485 6.491 52.841 1.00 52.78 103 ALA A N 1
ATOM 800 C CA . ALA A 1 103 ? -39.185 7.519 52.094 1.00 52.78 103 ALA A CA 1
ATOM 801 C C . ALA A 1 103 ? -38.196 8.644 51.774 1.00 52.78 103 ALA A C 1
ATOM 803 O O . ALA A 1 103 ? -37.795 9.416 52.649 1.00 52.78 103 ALA A O 1
ATOM 804 N N . ARG A 1 104 ? -37.740 8.682 50.520 1.00 46.53 104 ARG A N 1
ATOM 805 C CA . ARG A 1 104 ? -36.929 9.777 50.016 1.00 46.53 104 ARG A CA 1
ATOM 806 C C . ARG A 1 104 ? -37.898 10.921 49.780 1.00 46.53 104 ARG A C 1
ATOM 808 O O . ARG A 1 104 ? -38.748 10.846 48.900 1.00 46.53 104 ARG A O 1
ATOM 815 N N . ALA A 1 105 ? -37.797 11.896 50.672 1.00 51.34 105 ALA A N 1
ATOM 816 C CA . ALA A 1 105 ? -38.507 13.151 50.619 1.00 51.34 105 ALA A CA 1
ATOM 817 C C . ALA A 1 105 ? -38.414 13.768 49.220 1.00 51.34 105 ALA A C 1
ATOM 819 O O . ALA A 1 105 ? -37.349 13.756 48.597 1.00 51.34 105 ALA A O 1
ATOM 820 N N . ASP A 1 106 ? -39.556 14.301 48.794 1.00 49.00 106 ASP A N 1
ATOM 821 C CA . ASP A 1 106 ? -39.713 15.281 47.733 1.00 49.00 106 ASP A CA 1
ATOM 822 C C . ASP A 1 106 ? -38.542 16.262 47.721 1.00 49.00 106 ASP A C 1
ATOM 824 O O . ASP A 1 106 ? -38.377 17.092 48.617 1.00 49.00 106 ASP A O 1
ATOM 828 N N . SER A 1 107 ? -37.737 16.178 46.673 1.00 49.31 107 SER A N 1
ATOM 829 C CA . SER A 1 107 ? -36.897 17.279 46.238 1.00 49.31 107 SER A CA 1
ATOM 830 C C . SER A 1 107 ? -37.427 17.716 44.882 1.00 49.31 107 SER A C 1
ATOM 832 O O . SER A 1 107 ? -37.075 17.155 43.845 1.00 49.31 107 SER A O 1
ATOM 834 N N . THR A 1 108 ? -38.330 18.692 44.942 1.00 59.53 108 THR A N 1
ATOM 835 C CA . THR A 1 108 ? -38.739 19.573 43.847 1.00 59.53 108 THR A CA 1
ATOM 836 C C . THR A 1 108 ? -37.541 19.972 42.979 1.00 59.53 108 THR A C 1
ATOM 838 O O . THR A 1 108 ? -36.543 20.451 43.530 1.00 59.53 108 THR A O 1
ATOM 841 N N . PRO A 1 109 ? -37.613 19.826 41.645 1.00 59.69 109 PRO A N 1
ATOM 84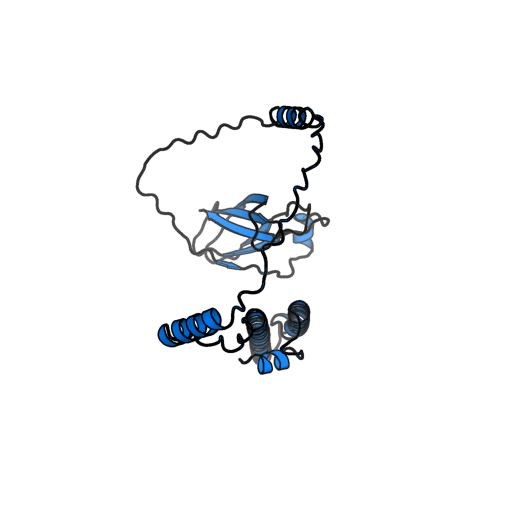2 C CA . PRO A 1 109 ? -36.616 20.403 40.755 1.00 59.69 109 PRO A CA 1
ATOM 843 C C . PRO A 1 109 ? -36.767 21.936 40.731 1.00 59.69 109 PRO A C 1
ATOM 845 O O . PRO A 1 109 ? -37.891 22.427 40.614 1.00 59.69 109 PRO A O 1
ATOM 848 N N . PRO A 1 110 ? -35.677 22.718 40.829 1.00 53.53 110 PRO A N 1
ATOM 849 C CA . PRO A 1 110 ? -35.729 24.131 40.488 1.00 53.53 110 PRO A CA 1
ATOM 850 C C . PRO A 1 110 ? -35.904 24.284 38.971 1.00 53.53 110 PRO A C 1
ATOM 852 O O . PRO A 1 110 ? -35.105 23.769 38.189 1.00 53.53 110 PRO A O 1
ATOM 855 N N . GLU A 1 111 ? -36.952 25.008 38.574 1.00 50.97 111 GLU A N 1
ATOM 856 C CA . GLU A 1 111 ? -37.106 25.599 37.244 1.00 50.97 111 GLU A CA 1
ATOM 857 C C . GLU A 1 111 ? -35.847 26.403 36.888 1.00 50.97 111 GLU A C 1
ATOM 859 O O . GLU A 1 111 ? -35.611 27.488 37.422 1.00 50.97 111 GLU A O 1
ATOM 864 N N . SER A 1 112 ? -35.031 25.887 35.970 1.00 51.03 112 SER A N 1
ATOM 865 C CA . SER A 1 112 ? -34.051 26.688 35.245 1.00 51.03 112 SER A CA 1
ATOM 866 C C . SER A 1 112 ? -34.690 27.156 33.940 1.00 51.03 112 SER A C 1
ATOM 868 O O . SER A 1 112 ? -34.896 26.399 32.993 1.00 51.03 112 SER A O 1
ATOM 870 N N . GLY A 1 113 ? -35.054 28.438 33.932 1.00 47.94 113 GLY A N 1
ATOM 871 C CA . GLY A 1 113 ? -35.601 29.134 32.779 1.00 47.94 113 GLY A CA 1
ATOM 872 C C . GLY A 1 113 ? -34.664 29.059 31.577 1.00 47.94 113 GLY A C 1
ATOM 873 O O . GLY A 1 113 ? -33.518 29.504 31.625 1.00 47.94 113 GLY A O 1
ATOM 874 N N . ILE A 1 114 ? -35.191 28.516 30.483 1.00 50.94 114 ILE A N 1
ATOM 875 C CA . ILE A 1 114 ? -34.584 28.560 29.157 1.00 50.94 114 ILE A CA 1
ATOM 876 C C . ILE A 1 114 ? -34.829 29.970 28.617 1.00 50.94 114 ILE A C 1
ATOM 878 O O . ILE A 1 114 ? -35.922 30.304 28.158 1.00 50.94 114 ILE A O 1
ATOM 882 N N . SER A 1 115 ? -33.816 30.828 28.731 1.00 46.38 115 SER A N 1
ATOM 883 C CA . SER A 1 115 ? -33.808 32.141 28.100 1.00 46.38 115 SER A CA 1
ATOM 884 C C . SER A 1 115 ? -33.736 31.967 26.582 1.00 46.38 115 SER A C 1
ATOM 886 O O . SER A 1 115 ? -32.747 31.506 26.013 1.00 46.38 115 SER A O 1
ATOM 888 N N . GLY A 1 116 ? -34.834 32.324 25.915 1.00 49.62 116 GLY A N 1
ATOM 889 C CA . GLY A 1 116 ? -34.897 32.441 24.466 1.00 49.62 116 GLY A CA 1
ATOM 890 C C . GLY A 1 116 ? -33.900 33.488 23.977 1.00 49.62 116 GLY A C 1
ATOM 891 O O . GLY A 1 116 ? -33.961 34.646 24.385 1.00 49.62 116 GLY A O 1
ATOM 892 N N . GLY A 1 117 ? -32.973 33.077 23.112 1.00 47.06 117 GLY A N 1
ATOM 893 C CA . GLY A 1 117 ? -31.963 34.006 22.611 1.00 47.06 117 GLY A CA 1
ATOM 894 C C . GLY A 1 117 ? -30.947 33.458 21.617 1.00 47.06 117 GLY A C 1
ATOM 895 O O . GLY A 1 117 ? -29.852 33.991 21.591 1.00 47.06 117 GLY A O 1
ATOM 896 N N . TRP A 1 118 ? -31.251 32.426 20.815 1.00 39.31 118 TRP A N 1
ATOM 897 C CA . TRP A 1 118 ? -30.319 31.964 19.760 1.00 39.31 118 TRP A CA 1
ATOM 898 C C . TRP A 1 118 ? -30.970 31.536 18.431 1.00 39.31 118 TRP A C 1
ATOM 900 O O . TRP A 1 118 ? -30.272 31.143 17.502 1.00 39.31 118 TRP A O 1
ATOM 910 N N . VAL A 1 119 ? -32.292 31.678 18.269 1.00 47.22 119 VAL A N 1
ATOM 911 C CA . VAL A 1 119 ? -32.986 31.247 17.032 1.00 47.22 119 VAL A CA 1
ATOM 912 C C . VAL A 1 119 ? -32.838 32.256 15.875 1.00 47.22 119 VAL A C 1
ATOM 914 O O . VAL A 1 119 ? -33.061 31.912 14.720 1.00 47.22 119 VAL A O 1
ATOM 917 N N . ALA A 1 120 ? -32.383 33.487 16.132 1.00 50.06 120 ALA A N 1
ATOM 918 C CA . ALA A 1 120 ? -32.256 34.506 15.084 1.00 50.06 120 ALA A CA 1
ATOM 919 C C . ALA A 1 120 ? -30.950 34.436 14.263 1.00 50.06 120 ALA A C 1
ATOM 921 O O . ALA A 1 120 ? -30.888 35.038 13.195 1.00 50.06 120 ALA A O 1
ATOM 922 N N . LEU A 1 121 ? -29.919 33.706 14.713 1.00 47.69 121 LEU A N 1
ATOM 923 C CA . LEU A 1 121 ? -28.613 33.693 14.029 1.00 47.69 121 LEU A CA 1
ATOM 924 C C . LEU A 1 121 ? -28.462 32.528 13.030 1.00 47.69 121 LEU A C 1
ATOM 926 O O . LEU A 1 121 ? -27.734 32.653 12.051 1.00 47.69 121 LEU A O 1
ATOM 930 N N . ILE A 1 122 ? -29.225 31.441 13.198 1.00 52.47 122 ILE A N 1
ATOM 931 C CA . ILE A 1 122 ? -29.196 30.279 12.287 1.00 52.47 122 ILE A CA 1
ATOM 932 C C . ILE A 1 122 ? -29.986 30.549 10.990 1.00 52.47 122 ILE A C 1
ATOM 934 O O . ILE A 1 122 ? -29.584 30.099 9.919 1.00 52.47 122 ILE A O 1
ATOM 938 N N . LEU A 1 123 ? -31.052 31.359 11.030 1.00 49.53 123 LEU A N 1
ATOM 939 C CA . LEU A 1 123 ? -31.835 31.678 9.825 1.00 49.53 123 LEU A CA 1
ATOM 940 C C . LEU A 1 123 ? -31.130 32.645 8.856 1.00 49.53 123 LEU A C 1
ATOM 942 O O . LEU A 1 123 ? -31.432 32.624 7.668 1.00 49.53 123 LEU A O 1
ATOM 946 N N . ILE A 1 124 ? -30.165 33.450 9.316 1.00 50.31 124 ILE A N 1
ATOM 947 C CA . ILE A 1 124 ? -29.405 34.357 8.435 1.00 50.31 124 ILE A CA 1
ATOM 948 C C . ILE A 1 124 ? -28.293 33.608 7.677 1.00 50.31 124 ILE A C 1
ATOM 950 O O . ILE A 1 124 ? -28.006 33.948 6.532 1.00 50.31 124 ILE A O 1
ATOM 954 N N . ILE A 1 125 ? -27.726 32.541 8.253 1.00 50.53 125 ILE A N 1
ATOM 955 C CA . ILE A 1 125 ? -26.712 31.717 7.570 1.00 50.53 125 ILE A CA 1
ATOM 956 C C . ILE A 1 125 ? -27.352 30.842 6.479 1.00 50.53 125 ILE A C 1
ATOM 958 O O . ILE A 1 125 ? -26.781 30.697 5.401 1.00 50.53 125 ILE A O 1
ATOM 962 N N . ILE A 1 126 ? -28.578 30.347 6.688 1.00 50.38 126 ILE A N 1
ATOM 963 C CA . ILE A 1 126 ? -29.289 29.547 5.674 1.00 50.38 126 ILE A CA 1
ATOM 964 C C . ILE A 1 126 ? -29.674 30.392 4.444 1.00 50.38 126 ILE A C 1
ATOM 966 O O . ILE A 1 126 ? -29.640 29.890 3.326 1.00 50.38 126 ILE A O 1
ATOM 970 N N . VAL A 1 127 ? -29.968 31.689 4.600 1.00 49.69 127 VAL A N 1
ATOM 971 C CA . VAL A 1 127 ? -30.320 32.555 3.456 1.00 49.69 127 VAL A CA 1
ATOM 972 C C . VAL A 1 127 ? -29.096 32.952 2.616 1.00 49.69 127 VAL A C 1
ATOM 974 O O . VAL A 1 127 ? -29.232 33.149 1.410 1.00 49.69 127 VAL A O 1
ATOM 977 N N . LEU A 1 128 ? -27.889 33.002 3.192 1.00 47.56 128 LEU A N 1
ATOM 978 C CA . LEU A 1 128 ? -26.670 33.316 2.432 1.00 47.56 128 LEU A CA 1
ATOM 979 C C . LEU A 1 128 ? -26.113 32.133 1.623 1.00 47.56 128 LEU A C 1
ATOM 981 O O . LEU A 1 128 ? -25.418 32.366 0.639 1.00 47.56 128 LEU A O 1
ATOM 985 N N . ILE A 1 129 ? -26.471 30.888 1.953 1.00 45.06 129 ILE A N 1
ATOM 986 C CA . ILE A 1 129 ? -26.079 29.707 1.157 1.00 45.06 129 ILE A CA 1
ATOM 987 C C . ILE A 1 129 ? -26.977 29.537 -0.089 1.00 45.06 129 ILE A C 1
ATOM 989 O O . ILE A 1 129 ? -26.550 28.979 -1.096 1.00 45.06 129 ILE A O 1
ATOM 993 N N . VAL A 1 130 ? -28.192 30.098 -0.097 1.00 44.75 130 VAL A N 1
ATOM 994 C CA . VAL A 1 130 ? -29.163 29.913 -1.199 1.00 44.75 130 VAL A CA 1
ATOM 995 C C . VAL A 1 130 ? -28.932 30.855 -2.398 1.00 44.75 130 VAL A C 1
ATOM 997 O O . VAL A 1 130 ? -29.501 30.637 -3.463 1.00 44.75 130 VAL A O 1
ATOM 1000 N N . VAL A 1 131 ? -28.061 31.866 -2.298 1.00 45.19 131 VAL A N 1
ATOM 1001 C CA . VAL A 1 131 ? -27.806 32.819 -3.410 1.00 45.19 131 VAL A CA 1
ATOM 1002 C C . VAL A 1 131 ? -26.537 32.479 -4.217 1.00 45.19 131 VAL A C 1
ATOM 1004 O O . VAL A 1 131 ? -26.279 33.091 -5.250 1.00 45.19 131 VAL A O 1
ATOM 1007 N N . GLY A 1 132 ? -25.766 31.467 -3.804 1.00 40.66 132 GLY A N 1
ATOM 1008 C CA . GLY A 1 132 ? -24.474 31.120 -4.410 1.00 40.66 132 GLY A CA 1
ATOM 1009 C C . GLY A 1 132 ? -24.415 29.811 -5.200 1.00 40.66 132 GLY A C 1
ATOM 1010 O O . GLY A 1 132 ? -23.326 29.434 -5.613 1.00 40.66 132 GLY A O 1
ATOM 1011 N N . VAL A 1 133 ? -25.529 29.104 -5.416 1.00 44.28 133 VAL A N 1
ATOM 1012 C CA . VAL A 1 133 ? -25.538 27.894 -6.258 1.00 44.28 133 VAL A CA 1
ATOM 1013 C C . VAL A 1 133 ? -26.169 28.240 -7.597 1.00 44.28 133 VAL A C 1
ATOM 1015 O O . VAL A 1 133 ? -27.388 28.235 -7.773 1.00 44.28 133 VAL A O 1
ATOM 1018 N N . GLY A 1 134 ? -25.297 28.584 -8.543 1.00 36.09 134 GLY A N 1
ATOM 1019 C CA . GLY A 1 134 ? -25.622 28.609 -9.958 1.00 36.09 134 GLY A CA 1
ATOM 1020 C C . GLY A 1 134 ? -26.191 27.256 -10.368 1.00 36.09 134 GLY A C 1
ATOM 1021 O O . GLY A 1 134 ? -25.523 26.229 -10.319 1.00 36.09 134 GLY A O 1
ATOM 1022 N N . VAL A 1 135 ? -27.461 27.295 -10.742 1.00 44.84 135 VAL A N 1
ATOM 1023 C CA . VAL A 1 135 ? -28.261 26.217 -11.305 1.00 44.84 135 VAL A CA 1
ATOM 1024 C C . VAL A 1 135 ? -27.519 25.557 -12.475 1.00 44.84 135 VAL A C 1
ATOM 1026 O O . VAL A 1 135 ? -27.497 26.102 -13.574 1.00 44.84 135 VAL A O 1
ATOM 1029 N N . SER A 1 136 ? -26.968 24.363 -12.259 1.00 42.69 136 SER A N 1
ATOM 1030 C CA . SER A 1 136 ? -26.732 23.379 -13.322 1.00 42.69 136 SER A CA 1
ATOM 1031 C C . SER A 1 136 ? -27.737 22.253 -13.113 1.00 42.69 136 SER A C 1
ATOM 1033 O O . SER A 1 136 ? -27.534 21.351 -12.309 1.00 42.69 136 SER A O 1
ATOM 1035 N N . GLN A 1 137 ? -28.894 22.375 -13.765 1.00 41.81 137 GLN A N 1
ATOM 1036 C CA . GLN A 1 137 ? -29.897 21.315 -13.800 1.00 41.81 137 GLN A CA 1
ATOM 1037 C C . GLN A 1 137 ? -29.395 20.210 -14.730 1.00 41.81 137 GLN A C 1
ATOM 1039 O O . GLN A 1 137 ? -29.493 20.334 -15.950 1.00 41.81 137 GLN A O 1
ATOM 1044 N N . SER A 1 138 ? -28.877 19.130 -14.152 1.00 37.62 138 SER A N 1
ATOM 1045 C CA . SER A 1 138 ? -28.732 17.856 -14.850 1.00 37.62 138 SER A CA 1
ATOM 1046 C C . SER A 1 138 ? -30.127 17.272 -15.045 1.00 37.62 138 SER A C 1
ATOM 1048 O O . SER A 1 138 ? -30.829 16.947 -14.089 1.00 37.62 138 SER A O 1
ATOM 1050 N N . THR A 1 139 ? -30.561 17.198 -16.297 1.00 39.59 139 THR A N 1
ATOM 1051 C CA . THR A 1 139 ? -31.770 16.477 -16.685 1.00 39.59 139 THR A CA 1
ATOM 1052 C C . THR A 1 139 ? -31.447 14.989 -16.663 1.00 39.59 139 THR A C 1
ATOM 1054 O O . THR A 1 139 ? -30.822 14.462 -17.578 1.00 39.59 139 THR A O 1
ATOM 1057 N N . THR A 1 140 ? -31.845 14.298 -15.597 1.00 38.53 140 THR A N 1
ATOM 1058 C CA . THR A 1 140 ? -31.813 12.835 -15.563 1.00 38.53 140 THR A CA 1
ATOM 1059 C C . THR A 1 140 ? -32.993 12.328 -16.383 1.00 38.53 140 THR A C 1
ATOM 1061 O O . THR A 1 140 ? -34.120 12.236 -15.902 1.00 38.53 140 THR A O 1
ATOM 1064 N N . THR A 1 141 ? -32.752 12.063 -17.663 1.00 38.09 141 THR A N 1
ATOM 1065 C CA . THR A 1 141 ? -33.655 11.245 -18.472 1.00 38.09 141 THR A CA 1
ATOM 1066 C C . THR A 1 141 ? -33.492 9.799 -18.021 1.00 38.09 141 THR A C 1
ATOM 1068 O O . THR A 1 141 ? -32.515 9.134 -18.353 1.00 38.09 141 THR A O 1
ATOM 1071 N N . GLU A 1 142 ? -34.453 9.337 -17.229 1.00 41.19 142 GLU A N 1
ATOM 1072 C CA . GLU A 1 142 ? -34.727 7.927 -16.980 1.00 41.19 142 GLU A CA 1
ATOM 1073 C C . GLU A 1 142 ? -35.173 7.310 -18.312 1.00 41.19 142 GLU A C 1
ATOM 1075 O O . GLU A 1 142 ? -36.306 7.488 -18.760 1.00 41.19 142 GLU A O 1
ATOM 1080 N N . GLN A 1 143 ? -34.229 6.682 -19.010 1.00 33.69 143 GLN A N 1
ATOM 1081 C CA . GLN A 1 143 ? -34.502 5.894 -20.200 1.00 33.69 143 GLN A CA 1
ATOM 1082 C C . GLN A 1 143 ? -34.017 4.473 -19.943 1.00 33.69 143 GLN A C 1
ATOM 1084 O O . GLN A 1 143 ? -32.843 4.151 -20.119 1.00 33.69 143 GLN A O 1
ATOM 1089 N N . ASP A 1 144 ? -34.968 3.640 -19.523 1.00 37.84 144 ASP A N 1
ATOM 1090 C CA . ASP A 1 144 ? -34.890 2.190 -19.578 1.00 37.84 144 ASP A CA 1
ATOM 1091 C C . ASP A 1 144 ? -34.426 1.761 -20.973 1.00 37.84 144 ASP A C 1
ATOM 1093 O O . ASP A 1 144 ? -35.177 1.813 -21.948 1.00 37.84 144 ASP A O 1
ATOM 1097 N N . ASN A 1 145 ? -33.174 1.326 -21.072 1.00 37.53 145 ASN A N 1
ATOM 1098 C CA . ASN A 1 145 ? -32.713 0.501 -22.172 1.00 37.53 145 ASN A CA 1
ATOM 1099 C C . ASN A 1 145 ? -31.811 -0.593 -21.612 1.00 37.53 145 ASN A C 1
ATOM 1101 O O . ASN A 1 145 ? -30.684 -0.373 -21.174 1.00 37.53 145 ASN A O 1
ATOM 1105 N N . ALA A 1 146 ? -32.380 -1.792 -21.626 1.00 41.41 146 ALA A N 1
ATOM 1106 C CA . ALA A 1 146 ? -31.715 -3.045 -21.365 1.00 41.41 146 ALA A CA 1
ATOM 1107 C C . ALA A 1 146 ? -30.479 -3.210 -22.264 1.00 41.41 146 ALA A C 1
ATOM 1109 O O . ALA A 1 146 ? -30.564 -3.064 -23.482 1.00 41.41 146 ALA A O 1
ATOM 1110 N N . GLY A 1 147 ? -29.365 -3.598 -21.642 1.00 36.38 147 GLY A N 1
ATOM 1111 C CA . GLY A 1 147 ? -28.194 -4.145 -22.319 1.00 36.38 147 GLY A CA 1
ATOM 1112 C C . GLY A 1 147 ? -27.207 -3.105 -22.838 1.00 36.38 147 GLY A C 1
ATOM 1113 O O . GLY A 1 147 ? -27.101 -2.913 -24.043 1.00 36.38 147 GLY A O 1
ATOM 1114 N N . ASN A 1 148 ? -26.400 -2.525 -21.949 1.00 31.47 148 ASN A N 1
ATOM 1115 C CA . ASN A 1 148 ? -25.050 -2.128 -22.333 1.00 31.47 148 ASN A CA 1
ATOM 1116 C C . ASN A 1 148 ? -24.076 -2.646 -21.276 1.00 31.47 148 ASN A C 1
ATOM 1118 O O . ASN A 1 148 ? -24.223 -2.366 -20.089 1.00 31.47 148 ASN A O 1
ATOM 1122 N N . ALA A 1 149 ? -23.171 -3.509 -21.717 1.00 35.88 149 ALA A N 1
ATOM 1123 C CA . ALA A 1 149 ? -22.224 -4.205 -20.876 1.00 35.88 149 ALA A CA 1
ATOM 1124 C C . ALA A 1 149 ? -21.309 -3.191 -20.185 1.00 35.88 149 ALA A C 1
ATOM 1126 O O . ALA A 1 149 ? -20.571 -2.470 -20.850 1.00 35.88 149 ALA A O 1
ATOM 1127 N N . THR A 1 150 ? -21.329 -3.172 -18.853 1.00 36.31 150 THR A N 1
ATOM 1128 C CA . THR A 1 150 ? -20.196 -2.711 -18.053 1.00 36.31 150 THR A CA 1
ATOM 1129 C C . THR A 1 150 ? -19.047 -3.660 -18.383 1.00 36.31 150 THR A C 1
ATOM 1131 O O . THR A 1 150 ? -18.948 -4.753 -17.826 1.00 36.31 150 THR A O 1
ATOM 1134 N N . SER A 1 151 ? -18.254 -3.319 -19.397 1.00 35.72 151 SER A N 1
ATOM 1135 C CA . SER A 1 151 ? -17.015 -4.029 -19.671 1.00 35.72 151 SER A CA 1
ATOM 1136 C C . SER A 1 151 ? -16.052 -3.610 -18.573 1.00 35.72 151 SER A C 1
ATOM 1138 O O . SER A 1 151 ? -15.362 -2.606 -18.702 1.00 35.72 151 SER A O 1
ATOM 1140 N N . ASN A 1 152 ? -16.062 -4.352 -17.464 1.00 38.53 152 ASN A N 1
ATOM 1141 C CA . ASN A 1 152 ? -14.948 -4.376 -16.527 1.00 38.53 152 ASN A CA 1
ATOM 1142 C C . ASN A 1 152 ? -13.741 -4.895 -17.317 1.00 38.53 152 ASN A C 1
ATOM 1144 O O . ASN A 1 152 ? -13.526 -6.100 -17.411 1.00 38.53 152 ASN A O 1
ATOM 1148 N N . VAL A 1 153 ? -13.034 -3.990 -17.990 1.00 44.62 153 VAL A N 1
ATOM 1149 C CA . VAL A 1 153 ? -11.665 -4.235 -18.426 1.00 44.62 153 VAL A CA 1
ATOM 1150 C C . VAL A 1 153 ? -10.866 -4.309 -17.132 1.00 44.62 153 VAL A C 1
ATOM 1152 O O . VAL A 1 153 ? -10.961 -3.401 -16.305 1.00 44.62 153 VAL A O 1
ATOM 1155 N N . ASP A 1 154 ? -10.162 -5.418 -16.917 1.00 42.75 154 ASP A N 1
ATOM 1156 C CA . ASP A 1 154 ? -9.317 -5.632 -15.745 1.00 42.75 154 ASP A CA 1
ATOM 1157 C C . ASP A 1 154 ? -8.125 -4.661 -15.819 1.00 42.75 154 ASP A C 1
ATOM 1159 O O . ASP A 1 154 ? -7.050 -4.981 -16.321 1.00 42.75 154 ASP A O 1
ATOM 1163 N N . ILE A 1 155 ? -8.343 -3.419 -15.388 1.00 49.97 155 ILE A N 1
ATOM 1164 C CA . ILE A 1 155 ? -7.304 -2.397 -15.284 1.00 49.97 155 ILE A CA 1
ATOM 1165 C C . ILE A 1 155 ? -6.692 -2.541 -13.896 1.00 49.97 155 ILE A C 1
ATOM 1167 O O . ILE A 1 155 ? -7.339 -2.298 -12.876 1.00 49.97 155 ILE A O 1
ATOM 1171 N N . TYR A 1 156 ? -5.441 -2.989 -13.859 1.00 51.66 156 TYR A N 1
ATOM 1172 C CA . TYR A 1 156 ? -4.696 -3.143 -12.619 1.00 51.66 156 TYR A CA 1
ATOM 1173 C C . TYR A 1 156 ? -4.133 -1.779 -12.206 1.00 51.66 156 TYR A C 1
ATOM 1175 O O . TYR A 1 156 ? -3.301 -1.213 -12.914 1.00 51.66 156 TYR A O 1
ATOM 1183 N N . ASP A 1 157 ? -4.572 -1.263 -11.058 1.00 45.06 157 ASP A N 1
ATOM 1184 C CA . ASP A 1 157 ? -3.928 -0.126 -10.396 1.00 45.06 157 ASP A CA 1
ATOM 1185 C C . ASP A 1 157 ? -2.829 -0.642 -9.454 1.00 45.06 157 ASP A C 1
ATOM 1187 O O . ASP A 1 157 ? -3.052 -1.527 -8.619 1.00 45.06 157 ASP A O 1
ATOM 1191 N N . SER A 1 158 ? -1.625 -0.093 -9.589 1.00 42.28 158 SER A N 1
ATOM 1192 C CA . SER A 1 158 ? -0.569 -0.257 -8.598 1.00 42.28 158 SER A CA 1
ATOM 1193 C C . SER A 1 158 ? -0.018 1.112 -8.221 1.00 42.28 158 SER A C 1
ATOM 1195 O O . SER A 1 158 ? 0.582 1.801 -9.047 1.00 42.28 158 SER A O 1
ATOM 1197 N N . VAL A 1 159 ? -0.174 1.478 -6.947 1.00 43.16 159 VAL A N 1
ATOM 1198 C CA . VAL A 1 159 ? 0.476 2.651 -6.354 1.00 43.16 159 VAL A CA 1
ATOM 1199 C C . VAL A 1 159 ? 1.969 2.349 -6.221 1.00 43.16 159 VAL A C 1
ATOM 1201 O O . VAL A 1 159 ? 2.427 1.809 -5.209 1.00 43.16 159 VAL A O 1
ATOM 1204 N N . LEU A 1 160 ? 2.735 2.664 -7.261 1.00 41.38 160 LEU A N 1
ATOM 1205 C CA . LEU A 1 160 ? 4.188 2.717 -7.192 1.00 41.38 160 LEU A CA 1
ATOM 1206 C C . LEU A 1 160 ? 4.595 4.161 -6.902 1.00 41.38 160 LEU A C 1
ATOM 1208 O O . LEU A 1 160 ? 4.544 5.030 -7.764 1.00 41.38 160 LEU A O 1
ATOM 1212 N N . GLN A 1 161 ? 5.028 4.410 -5.667 1.00 40.75 161 GLN A N 1
ATOM 1213 C CA . GLN A 1 161 ? 5.832 5.585 -5.345 1.00 40.75 161 GLN A CA 1
ATOM 1214 C C . GLN A 1 161 ? 7.259 5.326 -5.856 1.00 40.75 161 GLN A C 1
ATOM 1216 O O . GLN A 1 161 ? 8.171 5.066 -5.073 1.00 40.75 161 GLN A O 1
ATOM 1221 N N . GLU A 1 162 ? 7.421 5.271 -7.176 1.00 39.84 162 GLU A N 1
ATOM 1222 C CA . GLU A 1 162 ? 8.732 5.262 -7.823 1.00 39.84 162 GLU A CA 1
ATOM 1223 C C . GLU A 1 162 ? 9.241 6.709 -7.873 1.00 39.84 162 GLU A C 1
ATOM 1225 O O . GLU A 1 162 ? 8.454 7.637 -8.066 1.00 39.84 162 GLU A O 1
ATOM 1230 N N . ASP A 1 163 ? 10.536 6.914 -7.613 1.00 41.56 163 ASP A N 1
ATOM 1231 C CA . ASP A 1 163 ? 11.195 8.221 -7.696 1.00 41.56 163 ASP A CA 1
ATOM 1232 C C . ASP A 1 163 ? 11.006 8.786 -9.114 1.00 41.56 163 ASP A C 1
ATOM 1234 O O . ASP A 1 163 ? 11.750 8.460 -10.041 1.00 41.56 163 ASP A O 1
ATOM 1238 N N . LEU A 1 164 ? 9.975 9.613 -9.284 1.00 47.91 164 LEU A N 1
ATOM 1239 C CA . LEU A 1 164 ? 9.717 10.348 -10.511 1.00 47.91 164 LEU A CA 1
ATOM 1240 C C . LEU A 1 164 ? 10.939 11.198 -10.874 1.00 47.91 164 LEU A C 1
ATOM 1242 O O . LEU A 1 164 ? 11.596 11.761 -9.993 1.00 47.91 164 LEU A O 1
ATOM 1246 N N . ASP A 1 165 ? 11.212 11.338 -12.176 1.00 50.94 165 ASP A N 1
ATOM 1247 C CA . ASP A 1 165 ? 12.189 12.309 -12.668 1.00 50.94 165 ASP A CA 1
ATOM 1248 C C . ASP A 1 165 ? 11.815 13.690 -12.114 1.00 50.94 165 ASP A C 1
ATOM 1250 O O . ASP A 1 165 ? 10.760 14.248 -12.427 1.00 50.94 165 ASP A O 1
ATOM 1254 N N . GLU A 1 166 ? 12.687 14.228 -11.261 1.00 55.12 166 GLU A N 1
ATOM 1255 C CA . GLU A 1 166 ? 12.498 15.462 -10.496 1.00 55.12 166 GLU A CA 1
ATOM 1256 C C . GLU A 1 166 ? 12.064 16.632 -11.405 1.00 55.12 166 GLU A C 1
ATOM 1258 O O . GLU A 1 166 ? 11.337 17.533 -10.981 1.00 55.12 166 GLU A O 1
ATOM 1263 N N . ALA A 1 167 ? 12.437 16.590 -12.692 1.00 56.53 167 ALA A N 1
ATOM 1264 C CA . ALA A 1 167 ? 12.071 17.582 -13.697 1.00 56.53 167 ALA A CA 1
ATOM 1265 C C . ALA A 1 167 ? 10.628 17.472 -14.239 1.00 56.53 167 ALA A C 1
ATOM 1267 O O . ALA A 1 167 ? 10.067 18.496 -14.645 1.00 56.53 167 ALA A O 1
ATOM 1268 N N . ALA A 1 168 ? 10.029 16.278 -14.284 1.00 56.22 168 ALA A N 1
ATOM 1269 C CA . ALA A 1 168 ? 8.647 16.069 -14.729 1.00 56.22 168 ALA A CA 1
ATOM 1270 C C . ALA A 1 168 ? 7.661 16.402 -13.601 1.00 56.22 168 ALA A C 1
ATOM 1272 O O . ALA A 1 168 ? 6.732 17.191 -13.801 1.00 56.22 168 ALA A O 1
ATOM 1273 N N . THR A 1 169 ? 7.957 15.932 -12.387 1.00 55.44 169 THR A N 1
ATOM 1274 C CA . THR A 1 169 ? 7.199 16.246 -11.170 1.00 55.44 169 THR A CA 1
ATOM 1275 C C . THR A 1 169 ? 7.187 17.745 -10.903 1.00 55.44 169 THR A C 1
ATOM 1277 O O . THR A 1 169 ? 6.130 18.318 -10.675 1.00 55.44 169 THR A O 1
ATOM 1280 N N . ALA A 1 170 ? 8.324 18.438 -11.039 1.00 57.88 170 ALA A N 1
ATOM 1281 C CA . ALA A 1 170 ? 8.393 19.885 -10.813 1.00 57.88 170 ALA A CA 1
ATOM 1282 C C . ALA A 1 170 ? 7.576 20.731 -11.813 1.00 57.88 170 ALA A C 1
ATOM 1284 O O . ALA A 1 170 ? 7.308 21.902 -11.541 1.00 57.88 170 ALA A O 1
ATOM 1285 N N . ARG A 1 171 ? 7.197 20.183 -12.979 1.00 61.97 171 ARG A N 1
ATOM 1286 C CA . ARG A 1 171 ? 6.364 20.893 -13.969 1.00 61.97 171 ARG A CA 1
ATOM 1287 C C . ARG A 1 171 ? 4.871 20.732 -13.721 1.00 61.97 171 ARG A C 1
ATOM 1289 O O . ARG A 1 171 ? 4.122 21.646 -14.055 1.00 61.97 171 ARG A O 1
ATOM 1296 N N . LEU A 1 172 ? 4.457 19.587 -13.187 1.00 62.91 172 LEU A N 1
ATOM 1297 C CA . LEU A 1 172 ? 3.049 19.255 -12.960 1.00 62.91 172 LEU A CA 1
ATOM 1298 C C . LEU A 1 172 ? 2.619 19.500 -11.508 1.00 62.91 172 LEU A C 1
ATOM 1300 O O . LEU A 1 172 ? 1.443 19.729 -11.250 1.00 62.91 172 LEU A O 1
ATOM 1304 N N . CYS A 1 173 ? 3.574 19.538 -10.580 1.00 71.06 173 CYS A N 1
ATOM 1305 C CA . CYS A 1 173 ? 3.333 19.640 -9.148 1.00 71.06 173 CYS A CA 1
ATOM 1306 C C . CYS A 1 173 ? 3.938 20.928 -8.603 1.00 71.06 173 CYS A C 1
ATOM 1308 O O . CYS A 1 173 ? 5.154 21.045 -8.432 1.00 71.06 173 CYS A O 1
ATOM 1310 N N . SER A 1 174 ? 3.093 21.917 -8.303 1.00 59.00 174 SER A N 1
ATOM 1311 C CA . SER A 1 174 ? 3.531 23.074 -7.526 1.00 59.00 174 SER A CA 1
ATOM 1312 C C . SER A 1 174 ? 3.868 22.610 -6.110 1.00 59.00 174 SER A C 1
ATOM 1314 O O . SER A 1 174 ? 3.008 22.100 -5.395 1.00 59.00 174 SER A O 1
ATOM 1316 N N . ALA A 1 175 ? 5.130 22.781 -5.723 1.00 50.69 175 ALA A N 1
ATOM 1317 C CA . ALA A 1 175 ? 5.782 22.177 -4.560 1.00 50.69 175 ALA A CA 1
ATOM 1318 C C . ALA A 1 175 ? 5.173 22.468 -3.168 1.00 50.69 175 ALA A C 1
ATOM 1320 O O . ALA A 1 175 ? 5.740 22.022 -2.174 1.00 50.69 175 ALA A O 1
ATOM 1321 N N . GLU A 1 176 ? 4.061 23.198 -3.057 1.00 58.91 176 GLU A N 1
ATOM 1322 C CA . GLU A 1 176 ? 3.451 23.498 -1.756 1.00 58.91 176 GLU A CA 1
ATOM 1323 C C . GLU A 1 176 ? 2.654 22.314 -1.187 1.00 58.91 176 GLU A C 1
ATOM 1325 O O . GLU A 1 176 ? 2.705 22.100 0.021 1.00 58.91 176 GLU A O 1
ATOM 1330 N N . ASN A 1 177 ? 2.019 21.490 -2.032 1.00 58.97 177 ASN A N 1
ATOM 1331 C CA . ASN A 1 177 ? 0.990 20.546 -1.572 1.00 58.97 177 ASN A CA 1
ATOM 1332 C C . ASN A 1 177 ? 1.186 19.073 -1.981 1.00 58.97 177 ASN A C 1
ATOM 1334 O O . ASN A 1 177 ? 0.394 18.215 -1.599 1.00 58.97 177 ASN A O 1
ATOM 1338 N N . GLY A 1 178 ? 2.270 18.757 -2.695 1.00 70.88 178 GLY A N 1
ATOM 1339 C CA . GLY A 1 178 ? 2.532 17.402 -3.192 1.00 70.88 178 GLY A CA 1
ATOM 1340 C C . GLY A 1 178 ? 1.591 16.974 -4.327 1.00 70.88 178 GLY A C 1
ATOM 1341 O O . GLY A 1 178 ? 0.594 17.625 -4.617 1.00 70.88 178 GLY A O 1
ATOM 1342 N N . CYS A 1 179 ? 1.940 15.882 -5.000 1.00 84.88 179 CYS A N 1
ATOM 1343 C CA . CYS A 1 179 ? 1.108 15.246 -6.019 1.00 84.88 179 CYS A CA 1
ATOM 1344 C C . CYS A 1 179 ? 0.948 13.771 -5.714 1.00 84.88 179 CYS A C 1
ATOM 1346 O O . CYS A 1 179 ? 1.812 13.162 -5.075 1.00 84.88 179 CYS A O 1
ATOM 1348 N N . TRP A 1 180 ? -0.114 13.207 -6.271 1.00 85.00 180 TRP A N 1
ATOM 1349 C CA . TRP A 1 180 ? -0.292 11.772 -6.350 1.00 85.00 180 TRP A CA 1
ATOM 1350 C C . TRP A 1 180 ? 0.081 11.287 -7.741 1.00 85.00 180 TRP A C 1
ATOM 1352 O O . TRP A 1 180 ? -0.293 11.906 -8.737 1.00 85.00 180 TRP A O 1
ATOM 1362 N N . SER A 1 181 ? 0.834 10.195 -7.796 1.00 87.44 181 SER A N 1
ATOM 1363 C CA . SER A 1 181 ? 1.221 9.540 -9.038 1.00 87.44 181 SER A CA 1
ATOM 1364 C C . SER A 1 181 ? 0.851 8.066 -8.976 1.00 87.44 181 SER A C 1
ATOM 1366 O O . SER A 1 181 ? 1.120 7.391 -7.979 1.00 87.44 181 SER A O 1
ATOM 1368 N N . TRP A 1 182 ? 0.269 7.577 -10.062 1.00 88.50 182 TRP A N 1
ATOM 1369 C CA . TRP A 1 182 ? -0.088 6.181 -10.276 1.00 88.50 182 TRP A CA 1
ATOM 1370 C C . TRP A 1 182 ? 0.467 5.700 -11.612 1.00 88.50 182 TRP A C 1
ATOM 1372 O O . TRP A 1 182 ? 0.650 6.486 -12.544 1.00 88.50 182 TRP A O 1
ATOM 1382 N N . THR A 1 183 ? 0.681 4.391 -11.717 1.00 89.00 183 THR A N 1
ATOM 1383 C CA . THR A 1 183 ? 1.031 3.735 -12.979 1.00 89.00 183 THR A CA 1
ATOM 1384 C C . THR A 1 183 ? -0.157 2.905 -13.434 1.00 89.00 183 THR A C 1
ATOM 1386 O O . THR A 1 183 ? -0.500 1.908 -12.800 1.00 89.00 183 THR A O 1
ATOM 1389 N N . LEU A 1 184 ? -0.777 3.311 -14.540 1.00 91.00 184 LEU A N 1
ATOM 1390 C CA . LEU A 1 184 ? -1.941 2.648 -15.123 1.00 91.00 184 LEU A CA 1
ATOM 1391 C C . LEU A 1 184 ? -1.496 1.704 -16.236 1.00 91.00 184 LEU A C 1
ATOM 1393 O O . LEU A 1 184 ? -0.740 2.103 -17.117 1.00 91.00 184 LEU A O 1
ATOM 1397 N N . THR A 1 185 ? -1.984 0.464 -16.228 1.00 89.31 185 THR A N 1
ATOM 1398 C CA . THR A 1 185 ? -1.776 -0.490 -17.330 1.00 89.31 185 THR A CA 1
ATOM 1399 C C . THR A 1 185 ? -3.117 -1.090 -17.735 1.00 89.31 185 THR A C 1
ATOM 1401 O O . THR A 1 185 ? -3.874 -1.542 -16.881 1.00 89.31 185 THR A O 1
ATOM 1404 N N . SER A 1 186 ? -3.410 -1.092 -19.035 1.00 90.25 186 SER A N 1
ATOM 1405 C CA . SER A 1 186 ? -4.644 -1.646 -19.605 1.00 90.25 186 SER A CA 1
ATOM 1406 C C . SER A 1 186 ? -4.315 -2.812 -20.531 1.00 90.25 186 SER A C 1
ATOM 1408 O O . SER A 1 186 ? -3.333 -2.746 -21.262 1.00 90.25 186 SER A O 1
ATOM 1410 N N . GLU A 1 187 ? -5.148 -3.852 -20.553 1.00 90.69 187 GLU A N 1
ATOM 1411 C CA . GLU A 1 187 ? -5.029 -4.963 -21.515 1.00 90.69 187 GLU A CA 1
ATOM 1412 C C . GLU A 1 187 ? -5.549 -4.587 -22.919 1.00 90.69 187 GLU A C 1
ATOM 1414 O O . GLU A 1 187 ? -5.320 -5.298 -23.898 1.00 90.69 187 GLU A O 1
ATOM 1419 N N . THR A 1 188 ? -6.266 -3.465 -23.037 1.00 90.94 188 THR A N 1
ATOM 1420 C CA . THR A 1 188 ? -6.869 -2.997 -24.293 1.00 90.94 188 THR A CA 1
ATOM 1421 C C . THR A 1 188 ? -6.540 -1.539 -24.585 1.00 90.94 188 THR A C 1
ATOM 1423 O O . THR A 1 188 ? -6.428 -0.723 -23.667 1.00 90.94 188 THR A O 1
ATOM 1426 N N . ASP A 1 189 ? -6.463 -1.190 -25.871 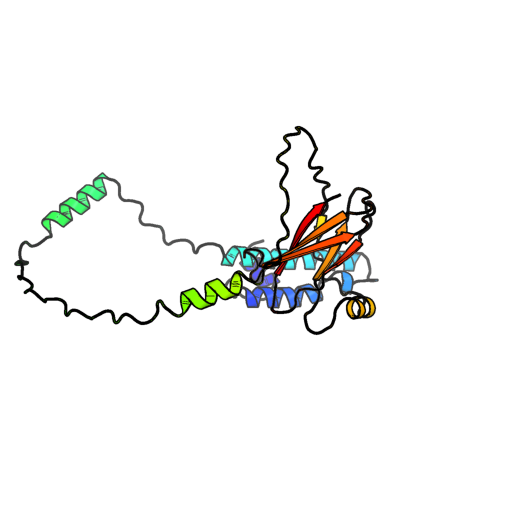1.00 93.88 189 ASP A N 1
ATOM 1427 C CA . 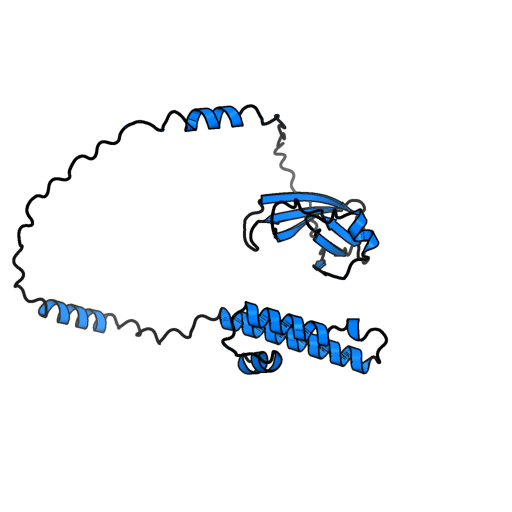ASP A 1 189 ? -6.302 0.197 -26.311 1.00 93.88 189 ASP A CA 1
ATOM 1428 C C . ASP A 1 189 ? -7.545 1.029 -25.975 1.00 93.88 189 ASP A C 1
ATOM 1430 O O . ASP A 1 189 ? -8.670 0.667 -26.324 1.00 93.88 189 ASP A O 1
ATOM 1434 N N . CYS A 1 190 ? -7.331 2.183 -25.352 1.00 95.88 190 CYS A N 1
ATOM 1435 C CA . CYS A 1 190 ? -8.381 3.102 -24.950 1.00 95.88 190 CYS A CA 1
ATOM 1436 C C . CYS A 1 190 ? -7.922 4.545 -25.165 1.00 95.88 190 CYS A C 1
ATOM 1438 O O . CYS A 1 190 ? -7.120 5.095 -24.413 1.00 95.88 190 CYS A O 1
ATOM 1440 N N . GLN A 1 191 ? -8.412 5.169 -26.241 1.00 95.62 191 GLN A N 1
ATOM 1441 C CA . GLN A 1 191 ? -7.940 6.498 -26.650 1.00 95.62 191 GLN A CA 1
ATOM 1442 C C . GLN A 1 191 ? -8.332 7.608 -25.670 1.00 95.62 191 GLN A C 1
ATOM 1444 O O . GLN A 1 191 ? -7.621 8.609 -25.579 1.00 95.62 191 GLN A O 1
ATOM 1449 N N . ALA A 1 192 ? -9.442 7.422 -24.958 1.00 95.19 192 ALA A N 1
ATOM 1450 C CA . ALA A 1 192 ? -9.991 8.374 -24.007 1.00 95.19 192 ALA A CA 1
ATOM 1451 C C . ALA A 1 192 ? -10.542 7.622 -22.788 1.00 95.19 192 ALA A C 1
ATOM 1453 O O . ALA A 1 192 ? -11.750 7.453 -22.663 1.00 95.19 192 ALA A O 1
ATOM 1454 N N . ALA A 1 193 ? -9.642 7.146 -21.928 1.00 95.62 193 ALA A N 1
ATOM 1455 C CA . ALA A 1 193 ? -10.003 6.589 -20.633 1.00 95.62 193 ALA A CA 1
ATOM 1456 C C . ALA A 1 193 ? -10.269 7.735 -19.653 1.00 95.62 193 ALA A C 1
ATOM 1458 O O . ALA A 1 193 ? -9.367 8.528 -19.383 1.00 95.62 193 ALA A O 1
ATOM 1459 N N . GLU A 1 194 ? -11.480 7.831 -19.122 1.00 96.69 194 GLU A N 1
ATOM 1460 C CA . GLU A 1 194 ? -11.800 8.724 -18.012 1.00 96.69 194 GLU A CA 1
ATOM 1461 C C . GLU A 1 194 ? -11.400 8.047 -16.696 1.00 96.69 194 GLU A C 1
ATOM 1463 O O . GLU A 1 194 ? -11.957 7.017 -16.322 1.00 96.69 194 GLU A O 1
ATOM 1468 N N . VAL A 1 195 ? -10.399 8.606 -16.018 1.00 94.38 195 VAL A N 1
ATOM 1469 C CA . VAL A 1 195 ? -9.890 8.141 -14.723 1.00 94.38 195 VAL A CA 1
ATOM 1470 C C . VAL A 1 195 ? -10.447 9.051 -13.642 1.00 94.38 195 VAL A C 1
ATOM 1472 O O . VAL A 1 195 ? -10.191 10.255 -13.668 1.00 94.38 195 VAL A O 1
ATOM 1475 N N . THR A 1 196 ? -11.177 8.478 -12.689 1.00 93.62 196 THR A N 1
ATOM 1476 C CA . THR A 1 196 ? -11.735 9.185 -11.536 1.00 93.62 196 THR A CA 1
ATOM 1477 C C . THR A 1 196 ? -10.924 8.878 -10.285 1.00 93.62 196 THR A C 1
ATOM 1479 O O . THR A 1 196 ? -10.758 7.719 -9.897 1.00 93.62 196 THR A O 1
ATOM 1482 N N . VAL A 1 197 ? -10.447 9.938 -9.640 1.00 92.19 197 VAL A N 1
ATOM 1483 C CA . VAL A 1 197 ? -9.747 9.911 -8.357 1.00 92.19 197 VAL A CA 1
ATOM 1484 C C . VAL A 1 197 ? -10.652 10.527 -7.309 1.00 92.19 197 VAL A C 1
ATOM 1486 O O . VAL A 1 197 ? -11.218 11.598 -7.524 1.00 92.19 197 VAL A O 1
ATOM 1489 N N . GLU A 1 198 ? -10.763 9.881 -6.161 1.00 91.81 198 GLU A N 1
ATOM 1490 C CA . GLU A 1 198 ? -11.437 10.434 -4.995 1.00 91.81 198 GLU A CA 1
ATOM 1491 C C . GLU A 1 198 ? -10.441 10.683 -3.867 1.00 91.81 198 GLU A C 1
ATOM 1493 O O . GLU A 1 198 ? -9.492 9.918 -3.674 1.00 91.81 198 GLU A O 1
ATOM 1498 N N . PHE A 1 199 ? -10.678 11.762 -3.124 1.00 89.44 199 PHE A N 1
ATOM 1499 C CA . PHE A 1 199 ? -9.845 12.199 -2.011 1.00 89.44 199 PHE A CA 1
ATOM 1500 C C . PHE A 1 199 ? -10.648 12.204 -0.718 1.00 89.44 199 PHE A C 1
ATOM 1502 O O . PHE A 1 199 ? -11.784 12.680 -0.699 1.00 89.44 199 PHE A O 1
ATOM 1509 N N . SER A 1 200 ? -10.051 11.734 0.373 1.00 88.06 200 SER A N 1
ATOM 1510 C CA . SER A 1 200 ? -10.657 11.696 1.705 1.00 88.06 200 SER A CA 1
ATOM 1511 C C . SER A 1 200 ? -9.688 12.187 2.788 1.00 88.06 200 SER A C 1
ATOM 1513 O O . SER A 1 200 ? -8.466 12.112 2.657 1.00 88.06 200 SER A O 1
ATOM 1515 N N . GLU A 1 201 ? -10.229 12.673 3.909 1.00 85.81 201 GLU A N 1
ATOM 1516 C CA . GLU A 1 201 ? -9.418 13.107 5.064 1.00 85.81 201 GLU A CA 1
ATOM 1517 C C . GLU A 1 201 ? -8.817 11.923 5.847 1.00 85.81 201 GLU A C 1
ATOM 1519 O O . GLU A 1 201 ? -7.873 12.073 6.625 1.00 85.81 201 GLU A O 1
ATOM 1524 N N . THR A 1 202 ? -9.376 10.721 5.678 1.00 82.31 202 THR A N 1
ATOM 1525 C CA . THR A 1 202 ? -8.937 9.505 6.372 1.00 82.31 202 THR A CA 1
ATOM 1526 C C . THR A 1 202 ? -8.978 8.314 5.427 1.00 82.31 202 THR A C 1
ATOM 1528 O O . THR A 1 202 ? -9.836 8.263 4.555 1.00 82.31 202 THR A O 1
ATOM 1531 N N . LEU A 1 203 ? -8.103 7.329 5.647 1.00 78.88 203 LEU A N 1
ATOM 1532 C CA . LEU A 1 203 ? -7.963 6.149 4.784 1.00 78.88 203 LEU A CA 1
ATOM 1533 C C . LEU A 1 203 ? -9.294 5.441 4.461 1.00 78.88 203 LEU A C 1
ATOM 1535 O O . LEU A 1 203 ? -9.461 4.970 3.344 1.00 78.88 203 LEU A O 1
ATOM 1539 N N . ASP A 1 204 ? -10.221 5.388 5.422 1.00 78.81 204 ASP A N 1
ATOM 1540 C CA . ASP A 1 204 ? -11.522 4.713 5.290 1.00 78.81 204 ASP A CA 1
ATOM 1541 C C . ASP A 1 204 ? -12.712 5.703 5.312 1.00 78.81 204 ASP A C 1
ATOM 1543 O O . ASP A 1 204 ? -13.847 5.309 5.577 1.00 78.81 204 ASP A O 1
ATOM 1547 N N . GLY A 1 205 ? -12.454 7.003 5.138 1.00 83.00 205 GLY A N 1
ATOM 1548 C CA . GLY A 1 205 ? -13.478 8.049 5.197 1.00 83.00 205 GLY A CA 1
ATOM 1549 C C . GLY A 1 205 ? -14.224 8.235 3.880 1.00 83.00 205 GLY A C 1
ATOM 1550 O O . GLY A 1 205 ? -13.719 7.875 2.819 1.00 83.00 205 GLY A O 1
ATOM 1551 N N . ASP A 1 206 ? -15.402 8.857 3.956 1.00 90.81 206 ASP A N 1
ATOM 1552 C CA . ASP A 1 206 ? -16.138 9.283 2.766 1.00 90.81 206 ASP A CA 1
ATOM 1553 C C . ASP A 1 206 ? -15.297 10.282 1.942 1.00 90.81 206 ASP A C 1
ATOM 1555 O O . ASP A 1 206 ? -14.568 11.101 2.522 1.00 90.81 206 ASP A O 1
ATOM 1559 N N . PRO A 1 207 ? -15.388 10.241 0.602 1.00 89.31 207 PRO A N 1
ATOM 1560 C CA . PRO A 1 207 ? -14.658 11.160 -0.252 1.00 89.31 207 PRO A CA 1
ATOM 1561 C C . PRO A 1 207 ? -15.177 12.589 -0.060 1.00 89.31 207 PRO A C 1
ATOM 1563 O O . PRO A 1 207 ? -16.377 12.859 -0.123 1.00 89.31 207 PRO A O 1
ATOM 1566 N N . VAL A 1 208 ? -14.257 13.520 0.173 1.00 90.94 208 VAL A N 1
ATOM 1567 C CA . VAL A 1 208 ? -14.540 14.956 0.300 1.00 90.94 208 VAL A CA 1
ATOM 1568 C C . VAL A 1 208 ? -14.403 15.683 -1.034 1.00 90.94 208 VAL A C 1
ATOM 1570 O O . VAL A 1 208 ? -15.016 16.733 -1.227 1.00 90.94 208 VAL A O 1
ATOM 1573 N N . SER A 1 209 ? -13.634 15.126 -1.974 1.00 89.00 209 SER A N 1
ATOM 1574 C CA . SER A 1 209 ? -13.524 15.646 -3.337 1.00 89.00 209 SER A CA 1
ATOM 1575 C C . SER A 1 209 ? -13.259 14.537 -4.354 1.00 89.00 209 SER A C 1
ATOM 1577 O O . SER A 1 209 ? -12.844 13.434 -4.000 1.00 89.00 209 SER A O 1
ATOM 1579 N N . SER A 1 210 ? -13.549 14.825 -5.623 1.00 91.69 210 SER A N 1
ATOM 1580 C CA . SER A 1 210 ? -13.352 13.906 -6.742 1.00 91.69 210 SER A CA 1
ATOM 1581 C C . SER A 1 210 ? -12.859 14.674 -7.962 1.00 91.69 210 SER A C 1
ATOM 1583 O O . SER A 1 210 ? -13.419 15.719 -8.302 1.00 91.69 210 SER A O 1
ATOM 1585 N N . HIS A 1 211 ? -11.822 14.153 -8.611 1.00 92.25 211 HIS A N 1
ATOM 1586 C CA . HIS A 1 211 ? -11.260 14.664 -9.856 1.00 92.25 211 HIS A CA 1
ATOM 1587 C C . HIS A 1 211 ? -11.406 13.608 -10.948 1.00 92.25 211 HIS A C 1
ATOM 1589 O O . HIS A 1 211 ? -11.326 12.412 -10.686 1.00 92.25 211 HIS A O 1
ATOM 1595 N N . SER A 1 212 ? -11.638 14.040 -12.185 1.00 94.12 212 SER A N 1
ATOM 1596 C CA . SER A 1 212 ? -11.652 13.144 -13.342 1.00 94.12 212 SER A CA 1
ATOM 1597 C C . SER A 1 212 ? -10.796 13.719 -14.457 1.00 94.12 212 SER A C 1
ATOM 1599 O O . SER A 1 212 ? -10.855 14.917 -14.746 1.00 94.12 212 SER A O 1
ATOM 1601 N N . GLN A 1 213 ? -9.978 12.867 -15.064 1.00 93.62 213 GLN A N 1
ATOM 1602 C CA . GLN A 1 213 ? -9.062 13.237 -16.134 1.00 93.62 213 GLN A CA 1
ATOM 1603 C C . GLN A 1 213 ? -9.121 12.204 -17.254 1.00 93.62 213 GLN A C 1
ATOM 1605 O O . GLN A 1 213 ? -9.267 11.010 -17.008 1.00 93.62 213 GLN A O 1
ATOM 1610 N N . VAL A 1 214 ? -8.983 12.668 -18.495 1.00 95.06 214 VAL A N 1
ATOM 1611 C CA . VAL A 1 214 ? -8.946 11.786 -19.664 1.00 95.06 214 VAL A CA 1
ATOM 1612 C C . VAL A 1 214 ? -7.500 11.482 -20.026 1.00 95.06 214 VAL A C 1
ATOM 1614 O O . VAL A 1 214 ? -6.719 12.398 -20.290 1.00 95.06 214 VAL A O 1
ATOM 1617 N N . VAL A 1 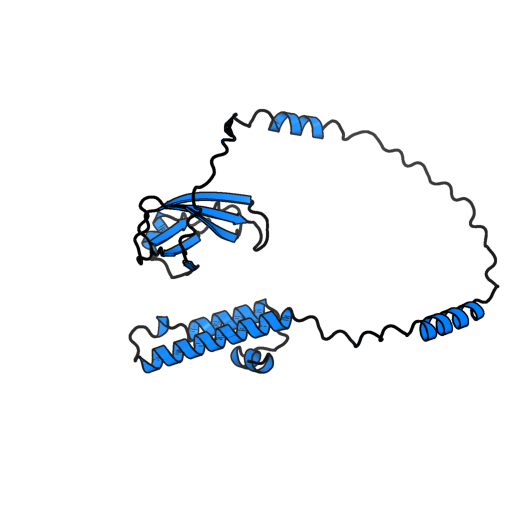215 ? -7.162 10.198 -20.090 1.00 95.50 215 VAL A N 1
ATOM 1618 C CA . VAL A 1 215 ? -5.845 9.700 -20.497 1.00 95.50 215 VAL A CA 1
ATOM 1619 C C . VAL A 1 215 ? -5.967 8.729 -21.666 1.00 95.50 215 VAL A C 1
ATOM 1621 O O . VAL A 1 215 ? -6.988 8.074 -21.862 1.00 95.50 215 VAL A O 1
ATOM 1624 N N . THR A 1 216 ? -4.913 8.629 -22.468 1.00 96.06 216 THR A N 1
ATOM 1625 C CA . THR A 1 216 ? -4.817 7.606 -23.512 1.00 96.06 216 THR A CA 1
ATOM 1626 C C . THR A 1 216 ? -4.070 6.405 -22.951 1.00 96.06 216 THR A C 1
ATOM 1628 O O . THR A 1 216 ? -2.901 6.528 -22.595 1.00 96.06 216 THR A O 1
ATOM 1631 N N . LEU A 1 217 ? -4.730 5.249 -22.906 1.00 94.00 217 LEU A N 1
ATOM 1632 C CA . LEU A 1 217 ? -4.135 3.974 -22.518 1.00 94.00 217 LEU A CA 1
ATOM 1633 C C . LEU A 1 217 ? -3.871 3.135 -23.770 1.00 94.00 217 LEU A C 1
ATOM 1635 O O . LEU A 1 217 ? -4.724 3.021 -24.652 1.00 94.00 217 LEU A O 1
ATOM 1639 N N . VAL A 1 218 ? -2.682 2.550 -23.847 1.00 94.62 218 VAL A N 1
ATOM 1640 C CA . VAL A 1 218 ? -2.291 1.605 -24.900 1.00 94.62 218 VAL A CA 1
ATOM 1641 C C . VAL A 1 218 ? -2.140 0.236 -24.251 1.00 94.62 218 VAL A C 1
ATOM 1643 O O . VAL A 1 218 ? -1.634 0.152 -23.130 1.00 94.62 218 VAL A O 1
ATOM 1646 N N . ALA A 1 219 ? -2.586 -0.815 -24.936 1.00 92.12 219 ALA A N 1
ATOM 1647 C CA . ALA A 1 219 ? -2.523 -2.176 -24.418 1.00 92.12 219 ALA A CA 1
ATOM 1648 C C . ALA A 1 219 ? -1.095 -2.543 -23.968 1.00 92.12 219 ALA A C 1
ATOM 1650 O O . ALA A 1 219 ? -0.127 -2.317 -24.700 1.00 92.12 219 ALA A O 1
ATOM 1651 N N . ASP A 1 220 ? -0.984 -3.095 -22.759 1.00 88.56 220 ASP A N 1
ATOM 1652 C CA . ASP A 1 220 ? 0.250 -3.554 -22.110 1.00 88.56 220 ASP A CA 1
ATOM 1653 C C . ASP A 1 220 ? 1.345 -2.481 -21.940 1.00 88.56 220 ASP A C 1
ATOM 1655 O O . ASP A 1 220 ? 2.505 -2.807 -21.664 1.00 88.56 220 ASP A O 1
ATOM 1659 N N . LEU A 1 221 ? 1.003 -1.196 -22.091 1.00 90.75 221 LEU A N 1
ATOM 1660 C CA . LEU A 1 221 ? 1.936 -0.089 -21.907 1.00 90.75 221 LEU A CA 1
ATOM 1661 C C . LEU A 1 221 ? 1.607 0.677 -20.616 1.00 90.75 221 LEU A C 1
ATOM 1663 O O . LEU A 1 221 ? 0.506 1.220 -20.509 1.00 90.75 221 LEU A O 1
ATOM 1667 N N . PRO A 1 222 ? 2.545 0.772 -19.654 1.00 89.19 222 PRO A N 1
ATOM 1668 C CA . PRO A 1 222 ? 2.331 1.569 -18.458 1.00 89.19 222 PRO A CA 1
ATOM 1669 C C . PRO A 1 222 ? 2.266 3.057 -18.817 1.00 89.19 222 PRO A C 1
ATOM 1671 O O . PRO A 1 222 ? 3.150 3.588 -19.496 1.00 89.19 222 PRO A O 1
ATOM 1674 N N . VAL A 1 223 ? 1.221 3.724 -18.341 1.00 90.50 223 VAL A N 1
ATOM 1675 C CA . VAL A 1 223 ? 1.009 5.166 -18.464 1.00 90.50 223 VAL A CA 1
ATOM 1676 C C . VAL A 1 223 ? 1.069 5.776 -17.075 1.00 90.50 223 VAL A C 1
ATOM 1678 O O . VAL A 1 223 ? 0.370 5.344 -16.160 1.00 90.50 223 VAL A O 1
ATOM 1681 N N . GLU A 1 224 ? 1.912 6.789 -16.920 1.00 88.75 224 GLU A N 1
ATOM 1682 C CA . GLU A 1 224 ? 1.988 7.558 -15.686 1.00 88.75 224 GLU A CA 1
ATOM 1683 C C . GLU A 1 224 ? 0.811 8.536 -15.617 1.00 88.75 224 GLU A C 1
ATOM 1685 O O . GLU A 1 224 ? 0.573 9.315 -16.545 1.00 88.75 224 GLU A O 1
ATOM 1690 N N . PHE A 1 225 ? 0.074 8.486 -14.515 1.00 89.56 225 PHE A N 1
ATOM 1691 C CA . PHE A 1 225 ? -1.048 9.362 -14.236 1.00 89.56 225 PHE A CA 1
ATOM 1692 C C . PHE A 1 225 ? -0.748 10.180 -12.982 1.00 89.56 225 PHE A C 1
ATOM 1694 O O . PHE A 1 225 ? -0.454 9.618 -11.928 1.00 89.56 225 PHE A O 1
ATOM 1701 N N . VAL A 1 226 ? -0.812 11.505 -13.104 1.00 89.81 226 VAL A N 1
ATOM 1702 C CA . VAL A 1 226 ? -0.491 12.439 -12.021 1.00 89.81 226 VAL A CA 1
ATOM 1703 C C . VAL A 1 226 ? -1.700 13.321 -11.755 1.00 89.81 226 VAL A C 1
ATOM 1705 O O . VAL A 1 226 ? -2.188 13.997 -12.663 1.00 89.81 226 VAL A O 1
ATOM 1708 N N . ASP A 1 227 ? -2.154 13.347 -10.503 1.00 88.50 227 ASP A N 1
ATOM 1709 C CA . ASP A 1 227 ? -3.211 14.252 -10.061 1.00 88.50 227 ASP A CA 1
ATOM 1710 C C . ASP A 1 227 ? -2.648 15.287 -9.071 1.00 88.50 227 ASP A C 1
ATOM 1712 O O . ASP A 1 227 ? -2.023 14.915 -8.062 1.00 88.50 227 ASP A O 1
ATOM 1716 N N . PRO A 1 228 ? -2.818 16.593 -9.356 1.00 80.62 228 PRO A N 1
ATOM 1717 C CA . PRO A 1 228 ? -2.490 17.634 -8.403 1.00 80.62 228 PRO A CA 1
ATOM 1718 C C . PRO A 1 228 ? -3.545 17.600 -7.293 1.00 80.62 228 PRO A C 1
ATOM 1720 O O . PRO A 1 228 ? -4.663 18.080 -7.471 1.00 80.62 228 PRO A O 1
ATOM 1723 N N . GLY A 1 229 ? -3.185 17.029 -6.140 1.00 74.69 229 GLY A N 1
ATOM 1724 C CA . GLY A 1 229 ? -4.055 17.032 -4.964 1.00 74.69 229 GLY A CA 1
ATOM 1725 C C . GLY A 1 229 ? -4.528 18.451 -4.619 1.00 74.69 229 GLY A C 1
ATOM 1726 O O . GLY A 1 229 ? -3.880 19.443 -4.962 1.00 74.69 229 GLY A O 1
ATOM 1727 N N . ASN A 1 230 ? -5.665 18.568 -3.934 1.00 68.38 230 ASN A N 1
ATOM 1728 C CA . ASN A 1 230 ? -6.277 19.878 -3.677 1.00 68.38 230 ASN A CA 1
ATOM 1729 C C . ASN A 1 230 ? -5.494 20.720 -2.642 1.00 68.38 230 ASN A C 1
ATOM 1731 O O . ASN A 1 230 ? -5.625 21.941 -2.593 1.00 68.38 230 ASN A O 1
ATOM 1735 N N . GLY A 1 231 ? -4.616 20.073 -1.872 1.00 56.75 231 GLY A N 1
ATOM 1736 C CA . GLY A 1 231 ? -3.543 20.707 -1.134 1.00 56.75 231 GLY A CA 1
ATOM 1737 C C . GLY A 1 231 ? -3.913 21.463 0.135 1.00 56.75 231 GLY A C 1
ATOM 1738 O O . GLY A 1 231 ? -3.083 22.194 0.671 1.00 56.75 231 GLY A O 1
ATOM 1739 N N . GLU A 1 232 ? -5.121 21.280 0.658 1.00 58.81 232 GLU A N 1
ATOM 1740 C CA . GLU A 1 232 ? -5.494 21.913 1.926 1.00 58.81 232 GLU A CA 1
ATOM 1741 C C . GLU A 1 232 ? -5.143 21.048 3.153 1.00 58.81 232 GLU A C 1
ATOM 1743 O O . GLU A 1 232 ? -5.020 21.573 4.263 1.00 58.81 232 GLU A O 1
ATOM 1748 N N . SER A 1 233 ? -4.911 19.736 2.984 1.00 60.59 233 SER A N 1
ATOM 1749 C CA . SER A 1 233 ? -4.544 18.832 4.084 1.00 60.59 233 SER A CA 1
ATOM 1750 C C . SER A 1 233 ? -3.783 17.572 3.632 1.00 60.59 233 SER A C 1
ATOM 1752 O O . SER A 1 233 ? -3.526 17.370 2.448 1.00 60.59 233 SER A O 1
ATOM 1754 N N . ALA A 1 234 ? -3.359 16.733 4.589 1.00 58.78 234 ALA A N 1
ATOM 1755 C CA . ALA A 1 234 ? -2.831 15.403 4.289 1.00 58.78 234 ALA A CA 1
ATOM 1756 C C . ALA A 1 234 ? -3.996 14.491 3.890 1.00 58.78 234 ALA A C 1
ATOM 1758 O O . ALA A 1 234 ? -4.646 13.898 4.749 1.00 58.78 234 ALA A O 1
ATOM 1759 N N . GLU A 1 235 ? -4.265 14.423 2.595 1.00 73.19 235 GLU A N 1
ATOM 1760 C CA . GLU A 1 235 ? -5.373 13.645 2.051 1.00 73.19 235 GLU A CA 1
ATOM 1761 C C . GLU A 1 235 ? -4.954 12.211 1.745 1.00 73.19 235 GLU A C 1
ATOM 1763 O O . GLU A 1 235 ? -3.771 11.891 1.636 1.00 73.19 235 GLU A O 1
ATOM 1768 N N . TRP A 1 236 ? -5.937 11.334 1.614 1.00 83.19 236 TRP A N 1
ATOM 1769 C CA . TRP A 1 236 ? -5.784 10.017 1.018 1.00 83.19 236 TRP A CA 1
ATOM 1770 C C . TRP A 1 236 ? -6.440 10.056 -0.351 1.00 83.19 236 TRP A C 1
ATOM 1772 O O . TRP A 1 236 ? -7.575 10.505 -0.452 1.00 83.19 236 TRP A O 1
ATOM 1782 N N . ALA A 1 237 ? -5.736 9.600 -1.384 1.00 87.50 237 ALA A N 1
ATOM 1783 C CA . ALA A 1 237 ? -6.260 9.542 -2.742 1.00 87.50 237 ALA A CA 1
ATOM 1784 C C . ALA A 1 237 ? -6.362 8.089 -3.214 1.00 87.50 237 ALA A C 1
ATOM 1786 O O . ALA A 1 237 ? -5.450 7.290 -2.977 1.00 87.50 237 ALA A O 1
ATOM 1787 N N . ALA A 1 238 ? -7.449 7.757 -3.904 1.00 87.88 238 ALA A N 1
ATOM 1788 C CA . ALA A 1 238 ? -7.651 6.454 -4.524 1.00 87.88 238 ALA A CA 1
ATOM 1789 C C . ALA A 1 238 ? -8.307 6.606 -5.898 1.00 87.88 238 ALA A C 1
ATOM 1791 O O . ALA A 1 238 ? -9.193 7.440 -6.079 1.00 87.88 238 ALA A O 1
ATOM 1792 N N . ILE A 1 239 ? -7.897 5.774 -6.857 1.00 90.44 239 ILE A N 1
ATOM 1793 C CA . ILE A 1 239 ? -8.596 5.652 -8.135 1.00 90.44 239 ILE A CA 1
ATOM 1794 C C . ILE A 1 239 ? -9.848 4.806 -7.901 1.00 90.44 239 ILE A C 1
ATOM 1796 O O . ILE A 1 239 ? -9.750 3.655 -7.476 1.00 90.44 239 ILE A O 1
ATOM 1800 N N . THR A 1 240 ? -11.026 5.374 -8.157 1.00 91.19 240 THR A N 1
ATOM 1801 C CA . THR A 1 240 ? -12.314 4.706 -7.902 1.00 91.19 240 THR A CA 1
ATOM 1802 C C . THR A 1 240 ? -12.992 4.210 -9.168 1.00 91.19 240 THR A C 1
ATOM 1804 O O . THR A 1 240 ? -13.763 3.251 -9.111 1.00 91.19 240 THR A O 1
ATOM 1807 N N . ALA A 1 241 ? -12.679 4.808 -10.319 1.00 90.38 241 ALA A N 1
ATOM 1808 C CA . ALA A 1 241 ? -13.176 4.358 -11.610 1.00 90.38 241 ALA A CA 1
ATOM 1809 C C . ALA A 1 241 ? -12.177 4.645 -12.733 1.00 90.38 241 ALA A C 1
ATOM 1811 O O . ALA A 1 241 ? -11.488 5.663 -12.729 1.00 90.38 241 ALA A O 1
ATOM 1812 N N . ILE A 1 242 ? -12.140 3.747 -13.717 1.00 91.69 242 ILE A N 1
ATOM 1813 C CA . ILE A 1 242 ? -11.491 3.971 -15.008 1.00 91.69 242 ILE A CA 1
ATOM 1814 C C . ILE A 1 242 ? -12.466 3.490 -16.079 1.00 91.69 242 ILE A C 1
ATOM 1816 O O . ILE A 1 242 ? -12.830 2.313 -16.097 1.00 91.69 242 ILE A O 1
ATOM 1820 N N . VAL A 1 243 ? -12.923 4.403 -16.934 1.00 93.62 243 VAL A N 1
ATOM 1821 C CA . VAL A 1 243 ? -13.952 4.130 -17.942 1.00 93.62 243 VAL A CA 1
ATOM 1822 C C . VAL A 1 243 ? -13.406 4.399 -19.336 1.00 93.62 243 VAL A C 1
ATOM 1824 O O . VAL A 1 243 ? -12.956 5.499 -19.641 1.00 93.62 243 VAL A O 1
ATOM 1827 N N . CYS A 1 244 ? -13.496 3.371 -20.171 1.00 88.75 244 CYS A N 1
ATOM 1828 C CA . CYS A 1 244 ? -13.410 3.429 -21.622 1.00 88.75 244 CYS A CA 1
ATOM 1829 C C . CYS A 1 244 ? -14.837 3.327 -22.195 1.00 88.75 244 CYS A C 1
ATOM 1831 O O . CYS A 1 244 ? -15.070 3.898 -23.276 1.00 88.75 244 CYS A O 1
#

Radius of gyration: 31.18 Å; chains: 1; bounding box: 65×60×83 Å

Foldseek 3Di:
DALVVLCVLLVHDLPDDLVSLVVSLVVQLVVLPLVVCVVPPPVSSVVSVVSNVSNVVSSVNSVVSVVPPDPPDPDPPPDPPVVVVVVVVVVVVVPDPPDDPPPDDDDDDDDDDDDDDDPVPVVVVVVVVVVPDDDPDDPPDPDDDPDDDPPPQVKDKDQDPDPPDPVVCVVVEDPQADKGKIKIATQAWDQWKWWKKFKDPDPPDDGPDMDIDTDTHHHGDIDMDMDHPPRPDDIDMDTPDIHD

Secondary structure (DSSP, 8-state):
--HHHHHHHHTS-TT--HHHHHHHHHHHHHHH-GGGGTTS-HHHHHHHHHHHHHHHHHHHHHHHHHHS------PPPPPPHHHHHHHHHHHHHH--S--------------------SHHHHHHHHHHHTTS-----------------------EEE-------HHHHHHHS-TTS--EEEEEEBSS-EEEEEEEEEEESSTTSPPSEEEEEEEEE-BT--EEEEE----SS--EEEEEEEE-

InterPro domains:
  IPR001623 DnaJ domain [SM00271] (4-67)
  IPR001623 DnaJ domain [cd06257] (8-62)
  IPR036869 Chaperone J-domain superfamily [G3DSA:1.10.287.110] (7-66)
  IPR036869 Chaperone J-domain superfamily [SSF46565] (8-64)